Protein AF-A0A949Q306-F1 (afdb_monomer_lite)

Foldseek 3Di:
DVVVQKDWWALEEEEEDEAFPVPFDCLQVVLQCVQSVVHAYEYEYAPLQNCLLVLLVLLLVVLVVVVDPDSLVSSLVLLLVLCVQQVVPDDPVRGSVNSSVVSCVVVVRDDDDDDRDPCPVDDHHYHYLVVLCDDPNVVVVVVLCLCRRRQVNVVVNVVLSVLSCCQARFFKYAYSPDHAPCPVLLPQLVVVCVVVVHDDDPLLVQLLVLLQSCLAPPVDPVSLVVSLVSVVVDDPVSSPVNSVSSNVSNNPDDSNVGHHPPTDIDRQQDKDFDDDPVDPPDTDPNMIGHHHNRNVSVVVSVVSVVLVVVLVVVVLSSDADDDQPVPDPSSVCSRVSVVSPDPDDD

pLDDT: mean 90.04, std 12.16, range [23.17, 98.69]

Sequence (346 aa):
MFSRLKFTLPNLIHFVWIGDINALDLSYIRIWKAINPDKICCLWIDSESSDCQRFHQLLDDHIKTARPRDRHIALLRLQNEAFAFIHPQMNGEKTFNTLAAQFLEHKGIPNQPQHVCHDTGFNLQIAEINALFTGRFSALRRFYDYEVILRGNFAAASDIARLLILYQYGGLYIDGDTLPDIDELFTTANAWLRQVGIPGHHAIAQAKSTALLARLHHPNEEAVTQIQECLQPFPQSLREPLCRNIIMDAATIRLTDIRPLGSVACYRDLPVLSALSWLPETWFSNVIGCLPGAKAVAILLRTIHKRYRFLEANDAIFTLIKDHDNSHYLSRLLPWRYESRYQPPG

Structure (mmCIF, N/CA/C/O backbone):
data_AF-A0A949Q306-F1
#
_entry.id   AF-A0A949Q306-F1
#
loop_
_atom_site.group_PDB
_atom_site.id
_atom_site.type_symbol
_atom_site.label_atom_id
_atom_site.label_alt_id
_atom_site.label_comp_id
_atom_site.label_asym_id
_atom_site.label_entity_id
_atom_site.label_seq_id
_atom_site.pdbx_PDB_ins_code
_atom_site.Cartn_x
_atom_site.Cartn_y
_atom_site.Cartn_z
_atom_site.occupancy
_atom_site.B_iso_or_equiv
_atom_site.auth_seq_id
_atom_site.auth_comp_id
_atom_site.auth_asym_id
_atom_site.auth_atom_id
_atom_site.pdbx_PDB_model_num
ATOM 1 N N . MET A 1 1 ? -36.132 0.383 9.773 1.00 48.00 1 MET A N 1
ATOM 2 C CA . MET A 1 1 ? -36.313 -0.405 8.529 1.00 48.00 1 MET A CA 1
ATOM 3 C C . MET A 1 1 ? -35.008 -0.608 7.734 1.00 48.00 1 MET A C 1
ATOM 5 O O . MET A 1 1 ? -34.860 -1.662 7.136 1.00 48.00 1 MET A O 1
ATOM 9 N N . PHE A 1 2 ? -34.027 0.312 7.779 1.00 49.72 2 PHE A N 1
ATOM 10 C CA . PHE A 1 2 ? -32.748 0.209 7.037 1.00 49.72 2 PHE A CA 1
ATOM 11 C C . PHE A 1 2 ? -31.709 -0.802 7.569 1.00 49.72 2 PHE A C 1
ATOM 13 O O . PHE A 1 2 ? -30.805 -1.187 6.831 1.00 49.72 2 PHE A O 1
ATOM 20 N N . SER A 1 3 ? -31.828 -1.284 8.813 1.00 53.72 3 SER A N 1
ATOM 21 C CA . SER A 1 3 ? -30.898 -2.280 9.379 1.00 53.72 3 SER A CA 1
ATOM 22 C C . SER A 1 3 ? -30.983 -3.660 8.712 1.00 53.72 3 SER A C 1
ATOM 24 O O . SER A 1 3 ? -30.057 -4.449 8.849 1.00 53.72 3 SER A O 1
ATOM 26 N N . ARG A 1 4 ? -32.050 -3.944 7.948 1.00 59.78 4 ARG A N 1
ATOM 27 C CA . ARG A 1 4 ? -32.246 -5.219 7.231 1.00 59.78 4 ARG A CA 1
ATOM 28 C C . ARG A 1 4 ? -31.489 -5.330 5.897 1.00 59.78 4 ARG A C 1
ATOM 30 O O . ARG A 1 4 ? -31.563 -6.376 5.265 1.00 59.78 4 ARG A O 1
ATOM 37 N N . LEU A 1 5 ? -30.794 -4.279 5.451 1.00 83.88 5 LEU A N 1
ATOM 38 C CA . LEU A 1 5 ? -30.083 -4.258 4.158 1.00 83.88 5 LEU A CA 1
ATOM 39 C C . LEU A 1 5 ? -28.556 -4.353 4.284 1.00 83.88 5 LEU A C 1
ATOM 41 O O . LEU A 1 5 ? -27.863 -4.397 3.265 1.00 83.88 5 LEU A O 1
ATOM 45 N N . LYS A 1 6 ? -28.031 -4.354 5.514 1.00 91.06 6 LYS A N 1
ATOM 46 C CA . LYS A 1 6 ? -26.600 -4.507 5.770 1.00 91.06 6 LYS A CA 1
ATOM 47 C C . LYS A 1 6 ? -26.264 -5.980 5.962 1.00 91.06 6 LYS A C 1
ATOM 49 O O . LYS A 1 6 ? -26.971 -6.692 6.669 1.00 91.06 6 LYS A O 1
ATOM 54 N N . PHE A 1 7 ? -25.176 -6.408 5.344 1.00 94.88 7 PHE A N 1
ATOM 55 C CA . PHE A 1 7 ? -24.649 -7.760 5.438 1.00 94.88 7 PHE A CA 1
ATOM 56 C C . PHE A 1 7 ? -23.307 -7.709 6.152 1.00 94.88 7 PHE A C 1
ATOM 58 O O . PHE A 1 7 ? -22.498 -6.819 5.883 1.00 94.88 7 PHE A O 1
ATOM 65 N N . THR A 1 8 ? -23.079 -8.662 7.049 1.00 96.31 8 THR A N 1
ATOM 66 C CA . THR A 1 8 ? -21.779 -8.846 7.692 1.00 96.31 8 THR A CA 1
ATOM 67 C C . THR A 1 8 ? -20.735 -9.232 6.650 1.00 96.31 8 THR A C 1
ATOM 69 O O . THR A 1 8 ? -20.984 -10.081 5.793 1.00 96.31 8 THR A O 1
ATOM 72 N N . LEU A 1 9 ? -19.580 -8.577 6.717 1.00 97.44 9 LEU A N 1
ATOM 73 C CA . LEU A 1 9 ? -18.431 -8.879 5.880 1.00 97.44 9 LEU A CA 1
ATOM 74 C C . LEU A 1 9 ? -17.852 -10.257 6.238 1.00 97.44 9 LEU A C 1
ATOM 76 O O . LEU A 1 9 ? -17.940 -10.670 7.396 1.00 97.44 9 LEU A O 1
ATOM 80 N N . PRO A 1 10 ? -17.220 -10.960 5.283 1.00 97.81 10 PRO A N 1
ATOM 81 C CA . PRO A 1 10 ? -16.386 -12.116 5.593 1.00 97.81 10 PRO A CA 1
ATOM 82 C C . PRO A 1 10 ? -15.385 -11.811 6.717 1.00 97.81 10 PRO A C 1
ATOM 84 O O . PRO A 1 10 ? -14.826 -10.715 6.767 1.00 97.81 10 PRO A O 1
ATOM 87 N N . ASN A 1 11 ? -15.116 -12.789 7.589 1.00 97.19 11 ASN A N 1
ATOM 88 C CA . ASN A 1 11 ? -14.120 -12.688 8.667 1.00 97.19 11 ASN A CA 1
ATOM 89 C C . ASN A 1 11 ? -12.679 -12.822 8.135 1.00 97.19 11 ASN A C 1
ATOM 91 O O . ASN A 1 11 ? -11.887 -13.632 8.618 1.00 97.19 11 ASN A O 1
ATOM 95 N N . LEU A 1 12 ? -12.365 -12.026 7.116 1.00 97.75 12 LEU A N 1
ATOM 96 C CA . LEU A 1 12 ? -11.076 -11.945 6.446 1.00 97.75 12 LEU A CA 1
ATOM 97 C C . LEU A 1 12 ? -10.506 -10.539 6.640 1.00 97.75 12 LEU A C 1
ATOM 99 O O . LEU A 1 12 ? -11.200 -9.551 6.389 1.00 97.75 12 LEU A O 1
ATOM 103 N N . ILE A 1 13 ? -9.249 -10.465 7.072 1.00 97.94 13 ILE A N 1
ATOM 104 C CA . ILE A 1 13 ? -8.432 -9.251 7.019 1.00 97.94 13 ILE A CA 1
ATOM 105 C C . ILE A 1 13 ? -7.323 -9.491 5.997 1.00 97.94 13 ILE A C 1
ATOM 107 O O . ILE A 1 13 ? -6.614 -10.491 6.068 1.00 97.94 13 ILE A O 1
ATOM 111 N N . HIS A 1 14 ? -7.168 -8.577 5.052 1.00 98.31 14 HIS A N 1
ATOM 112 C CA . HIS A 1 14 ? -6.202 -8.642 3.973 1.00 98.31 14 HIS A CA 1
ATOM 113 C C . HIS A 1 14 ? -5.178 -7.520 4.113 1.00 98.31 14 HIS A C 1
ATOM 115 O O . HIS A 1 14 ? -5.548 -6.353 4.208 1.00 98.31 14 HIS A O 1
ATOM 121 N N . PHE A 1 15 ? -3.905 -7.889 4.048 1.00 97.75 15 PHE A N 1
ATOM 122 C CA . PHE A 1 15 ? -2.764 -6.987 3.925 1.00 97.75 15 PHE A CA 1
ATOM 123 C C . PHE A 1 15 ? -2.077 -7.251 2.588 1.00 97.75 15 PHE A C 1
ATOM 125 O O . PHE A 1 15 ? -2.119 -8.377 2.092 1.00 97.75 15 PHE A O 1
ATOM 132 N N . VAL A 1 16 ? -1.437 -6.242 2.003 1.00 97.12 16 VAL A N 1
ATOM 133 C CA . VAL A 1 16 ? -0.664 -6.378 0.760 1.00 97.12 16 VAL A CA 1
ATOM 134 C C . VAL A 1 16 ? 0.753 -5.883 1.005 1.00 97.12 16 VAL A C 1
ATOM 136 O O . VAL A 1 16 ? 0.936 -4.784 1.525 1.00 97.12 16 VAL A O 1
ATOM 139 N N . TRP A 1 17 ? 1.741 -6.669 0.586 1.00 94.75 17 TRP A N 1
ATOM 140 C CA . TRP A 1 17 ? 3.144 -6.275 0.566 1.00 94.75 17 TRP A CA 1
ATOM 141 C C . TRP A 1 17 ? 3.790 -6.672 -0.759 1.00 94.75 17 TRP A C 1
ATOM 143 O O . TRP A 1 17 ? 3.686 -7.815 -1.191 1.00 94.75 17 TRP A O 1
ATOM 153 N N . ILE A 1 18 ? 4.455 -5.725 -1.416 1.00 93.94 18 ILE A N 1
ATOM 154 C CA . ILE A 1 18 ? 5.127 -5.936 -2.703 1.00 93.94 18 ILE A CA 1
ATOM 155 C C . ILE A 1 18 ? 6.585 -5.518 -2.524 1.00 93.94 18 ILE A C 1
ATOM 157 O O . ILE A 1 18 ? 6.848 -4.372 -2.160 1.00 93.94 18 ILE A O 1
ATOM 161 N N . GLY A 1 19 ? 7.510 -6.441 -2.784 1.00 89.81 19 GLY A N 1
ATOM 162 C CA . GLY A 1 19 ? 8.944 -6.267 -2.553 1.00 89.81 19 GLY A CA 1
ATOM 163 C C . GLY A 1 19 ? 9.492 -7.255 -1.524 1.00 89.81 19 GLY A C 1
ATOM 164 O O . GLY A 1 19 ? 8.915 -8.322 -1.301 1.00 89.81 19 GLY A O 1
ATOM 165 N N . ASP A 1 20 ? 10.618 -6.906 -0.903 1.00 87.56 20 ASP A N 1
ATOM 166 C CA . ASP A 1 20 ? 11.306 -7.776 0.052 1.00 87.56 20 ASP A CA 1
ATOM 167 C C . ASP A 1 20 ? 10.478 -7.926 1.331 1.00 87.56 20 ASP A C 1
ATOM 169 O O . ASP A 1 20 ? 10.274 -6.967 2.077 1.00 87.56 20 ASP A O 1
ATOM 173 N N . ILE A 1 21 ? 9.991 -9.138 1.597 1.00 83.75 21 ILE A N 1
ATOM 174 C CA . ILE A 1 21 ? 9.198 -9.436 2.794 1.00 83.75 21 ILE A CA 1
ATOM 175 C C . ILE A 1 21 ? 10.000 -9.243 4.087 1.00 83.75 21 ILE A C 1
ATOM 177 O O . ILE A 1 21 ? 9.411 -8.950 5.121 1.00 83.75 21 ILE A O 1
ATOM 181 N N . ASN A 1 22 ? 11.332 -9.337 4.043 1.00 81.44 22 ASN A N 1
ATOM 182 C CA . ASN A 1 22 ? 12.175 -9.112 5.221 1.00 81.44 22 ASN A CA 1
ATOM 183 C C . ASN A 1 22 ? 12.219 -7.634 5.629 1.00 81.44 22 ASN A C 1
ATOM 185 O O . ASN A 1 22 ? 12.547 -7.325 6.772 1.00 81.44 22 ASN A O 1
ATOM 189 N N . ALA A 1 23 ? 11.877 -6.724 4.711 1.00 82.00 23 ALA A N 1
ATOM 190 C CA . ALA A 1 23 ? 11.763 -5.297 4.989 1.00 82.00 23 ALA A CA 1
ATOM 191 C C . ALA A 1 23 ? 10.393 -4.904 5.573 1.00 82.00 23 ALA A C 1
ATOM 193 O O . ALA A 1 23 ? 10.217 -3.758 5.989 1.00 82.00 23 ALA A O 1
ATOM 194 N N . LEU A 1 24 ? 9.419 -5.823 5.604 1.00 82.56 24 LEU A N 1
ATOM 195 C CA . LEU A 1 24 ? 8.101 -5.564 6.175 1.00 82.56 24 LEU A CA 1
ATOM 196 C C . LEU A 1 24 ? 8.187 -5.513 7.702 1.00 82.56 24 LEU A C 1
ATOM 198 O O . LEU A 1 24 ? 8.491 -6.512 8.357 1.00 82.56 24 LEU A O 1
ATOM 202 N N . ASP A 1 25 ? 7.820 -4.371 8.281 1.00 83.88 25 ASP A N 1
ATOM 203 C CA . ASP A 1 25 ? 7.554 -4.308 9.712 1.00 83.88 25 ASP A CA 1
ATOM 204 C C . ASP A 1 25 ? 6.226 -5.011 10.033 1.00 83.88 25 ASP A C 1
ATOM 206 O O . ASP A 1 25 ? 5.129 -4.523 9.761 1.00 83.88 25 ASP A O 1
ATOM 210 N N . LEU A 1 26 ? 6.334 -6.191 10.638 1.00 87.25 26 LEU A N 1
ATOM 211 C CA . LEU A 1 26 ? 5.187 -7.009 11.016 1.00 87.25 26 LEU A CA 1
ATOM 212 C C . LEU A 1 26 ? 4.510 -6.535 12.316 1.00 87.25 26 LEU A C 1
ATOM 214 O O . LEU A 1 26 ? 3.513 -7.138 12.718 1.00 87.25 26 LEU A O 1
ATOM 218 N N . SER A 1 27 ? 5.020 -5.497 12.990 1.00 86.69 27 SER A N 1
ATOM 219 C CA . SER A 1 27 ? 4.503 -4.988 14.270 1.00 86.69 27 SER A CA 1
ATOM 220 C C . SER A 1 27 ? 3.001 -4.663 14.217 1.00 86.69 27 SER A C 1
ATOM 222 O O . SER A 1 27 ? 2.209 -5.212 14.989 1.00 86.69 27 SER A O 1
ATOM 224 N N . TYR A 1 28 ? 2.582 -3.881 13.224 1.00 91.44 28 TYR A N 1
ATOM 225 C CA . TYR A 1 28 ? 1.195 -3.477 12.979 1.00 91.44 28 TYR A CA 1
ATOM 226 C C . TYR A 1 28 ? 0.283 -4.677 12.690 1.00 91.44 28 TYR A C 1
ATOM 228 O O . TYR A 1 28 ? -0.781 -4.838 13.296 1.00 91.44 28 TYR A O 1
ATOM 236 N N . ILE A 1 29 ? 0.718 -5.570 11.798 1.00 92.38 29 ILE A N 1
ATOM 237 C CA . ILE A 1 29 ? -0.042 -6.766 11.408 1.00 92.38 29 ILE A CA 1
ATOM 238 C C . ILE A 1 29 ? -0.223 -7.706 12.608 1.00 92.38 29 ILE A C 1
ATOM 240 O O . ILE A 1 29 ? -1.303 -8.275 12.801 1.00 92.38 29 ILE A O 1
ATOM 244 N N . ARG A 1 30 ? 0.807 -7.844 13.454 1.00 91.44 30 ARG A N 1
ATOM 245 C CA . ARG A 1 30 ? 0.746 -8.641 14.688 1.00 91.44 30 ARG A CA 1
ATOM 246 C C . ARG A 1 30 ? -0.312 -8.108 15.647 1.00 91.44 30 ARG A C 1
ATOM 248 O O . ARG A 1 30 ? -1.064 -8.913 16.198 1.00 91.44 30 ARG A O 1
ATOM 255 N N . ILE A 1 31 ? -0.426 -6.787 15.801 1.00 93.75 31 ILE A N 1
ATOM 256 C CA . ILE A 1 31 ? -1.474 -6.167 16.626 1.00 93.75 31 ILE A CA 1
ATOM 257 C C . ILE A 1 31 ? -2.856 -6.533 16.078 1.00 93.75 31 ILE A C 1
ATOM 259 O O . ILE A 1 31 ? -3.674 -7.082 16.817 1.00 93.75 31 ILE A O 1
ATOM 263 N N . TRP A 1 32 ? -3.103 -6.327 14.779 1.00 95.12 32 TRP A N 1
ATOM 264 C CA . TRP A 1 32 ? -4.387 -6.671 14.155 1.00 95.12 32 TRP A CA 1
ATOM 265 C C . TRP A 1 32 ? -4.769 -8.136 14.337 1.00 95.12 32 TRP A C 1
ATOM 267 O O . TRP A 1 32 ? -5.923 -8.437 14.660 1.00 95.12 32 TRP A O 1
ATOM 277 N N . LYS A 1 33 ? -3.808 -9.046 14.143 1.00 93.62 33 LYS A N 1
ATOM 278 C CA . LYS A 1 33 ? -4.034 -10.483 14.304 1.00 93.62 33 LYS A CA 1
ATOM 279 C C . LYS A 1 33 ? -4.353 -10.852 15.750 1.00 93.62 33 LYS A C 1
ATOM 281 O O . LYS A 1 33 ? -5.230 -11.685 15.975 1.00 93.62 33 LYS A O 1
ATOM 286 N N . ALA A 1 34 ? -3.643 -10.259 16.706 1.00 93.25 34 ALA A N 1
ATOM 287 C CA . ALA A 1 34 ? -3.798 -10.572 18.117 1.00 93.25 34 ALA A CA 1
ATOM 288 C C . ALA A 1 34 ? -5.136 -10.082 18.681 1.00 93.25 34 ALA A C 1
ATOM 290 O O . ALA A 1 34 ? -5.780 -10.813 19.430 1.00 93.25 34 ALA A O 1
ATOM 291 N N . ILE A 1 35 ? -5.582 -8.882 18.294 1.00 95.50 35 ILE A N 1
ATOM 292 C CA . ILE A 1 35 ? -6.848 -8.334 18.795 1.00 95.50 35 ILE A CA 1
ATOM 293 C C . ILE A 1 35 ? -8.071 -8.931 18.080 1.00 95.50 35 ILE A C 1
ATOM 295 O O . ILE A 1 35 ? -9.154 -8.901 18.646 1.00 95.50 35 ILE A O 1
ATOM 299 N N . ASN A 1 36 ? -7.931 -9.503 16.875 1.00 95.94 36 ASN A N 1
ATOM 300 C CA . ASN A 1 36 ? -9.030 -10.143 16.129 1.00 95.94 36 ASN A CA 1
ATOM 301 C C . ASN A 1 36 ? -8.812 -11.662 15.972 1.00 95.94 36 ASN A C 1
ATOM 303 O O . ASN A 1 36 ? -8.589 -12.149 14.856 1.00 95.94 36 ASN A O 1
ATOM 307 N N . PRO A 1 37 ? -8.868 -12.451 17.062 1.00 93.81 37 PRO A N 1
ATOM 308 C CA .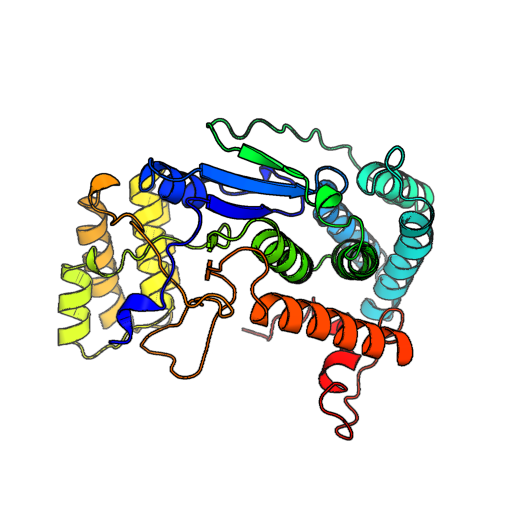 PRO A 1 37 ? -8.662 -13.898 16.989 1.00 93.81 37 PRO A CA 1
ATOM 309 C C . PRO A 1 37 ? -9.753 -14.616 16.178 1.00 93.81 37 PRO A C 1
ATOM 311 O O . PRO A 1 37 ? -9.500 -15.693 15.645 1.00 93.81 37 PRO A O 1
ATOM 314 N N . ASP A 1 38 ? -10.937 -14.010 16.044 1.00 94.38 38 ASP A N 1
ATOM 315 C CA . ASP A 1 38 ? -12.077 -14.500 15.263 1.00 94.38 38 ASP A CA 1
ATOM 316 C C . ASP A 1 38 ? -11.913 -14.321 13.743 1.00 94.38 38 ASP A C 1
ATOM 318 O O . ASP A 1 38 ? -12.756 -14.793 12.975 1.00 94.38 38 ASP A O 1
ATOM 322 N N . LYS A 1 39 ? -10.849 -13.639 13.296 1.00 95.56 39 LYS A N 1
ATOM 323 C CA . LYS A 1 39 ? -10.593 -13.347 11.882 1.00 95.56 39 LYS A CA 1
ATOM 324 C C . LYS A 1 39 ? -9.352 -14.059 11.361 1.00 95.56 39 LYS A C 1
ATOM 326 O O . LYS A 1 39 ? -8.342 -14.241 12.055 1.00 95.56 39 LYS A O 1
ATOM 331 N N . ILE A 1 40 ? -9.433 -14.438 10.091 1.00 95.50 40 ILE A N 1
ATOM 332 C CA . ILE A 1 40 ? -8.303 -14.955 9.327 1.00 95.50 40 ILE A CA 1
ATOM 333 C C . ILE A 1 40 ? -7.587 -13.749 8.720 1.00 95.50 40 ILE A C 1
ATOM 335 O O . ILE A 1 40 ? -8.187 -12.986 7.962 1.00 95.50 40 ILE A O 1
ATOM 339 N N . CYS A 1 41 ? -6.314 -13.569 9.070 1.00 95.62 41 CYS A N 1
ATOM 340 C CA . CYS A 1 41 ? -5.469 -12.543 8.469 1.00 95.62 41 CYS A CA 1
ATOM 341 C C . CYS A 1 41 ? -4.657 -13.166 7.333 1.00 95.62 41 CYS A C 1
ATOM 343 O O . CYS A 1 41 ? -3.923 -14.132 7.561 1.00 95.62 41 CYS A O 1
ATOM 345 N N . CYS A 1 42 ? -4.773 -12.589 6.141 1.00 96.12 42 CYS A N 1
ATOM 346 C CA . CYS A 1 42 ? -4.021 -12.975 4.958 1.00 96.12 42 CYS A CA 1
ATOM 347 C C . CYS A 1 42 ? -3.071 -11.847 4.554 1.00 96.12 42 CYS A C 1
ATOM 349 O O . CYS A 1 42 ? -3.518 -10.719 4.338 1.00 96.12 42 CYS A O 1
ATOM 351 N N . LEU A 1 43 ? -1.791 -12.161 4.396 1.00 96.31 43 LEU A N 1
ATOM 352 C CA . LEU A 1 43 ? -0.810 -11.288 3.765 1.00 96.31 43 LEU A CA 1
ATOM 353 C C . LEU A 1 43 ? -0.597 -11.740 2.325 1.00 96.31 43 LEU A C 1
ATOM 355 O O . LEU A 1 43 ? -0.170 -12.863 2.060 1.00 96.31 43 LEU A O 1
ATOM 359 N N . TRP A 1 44 ? -0.922 -10.845 1.405 1.00 97.06 44 TRP A N 1
ATOM 360 C CA . TRP A 1 44 ? -0.725 -11.026 -0.019 1.00 97.06 44 TRP A CA 1
ATOM 361 C C . TRP A 1 44 ? 0.652 -10.506 -0.404 1.00 97.06 44 TRP A C 1
ATOM 363 O O . TRP A 1 44 ? 0.942 -9.331 -0.176 1.00 97.06 44 TRP A O 1
ATOM 373 N N . ILE A 1 45 ? 1.473 -11.378 -0.984 1.00 95.31 45 ILE A N 1
ATOM 374 C CA . ILE A 1 45 ? 2.823 -11.059 -1.445 1.00 95.31 45 ILE A CA 1
ATOM 375 C C . ILE A 1 45 ? 2.965 -11.301 -2.943 1.00 95.31 45 ILE A C 1
ATOM 377 O O . ILE A 1 45 ? 2.191 -12.049 -3.534 1.00 95.31 45 ILE A O 1
ATOM 381 N N . ASP A 1 46 ? 3.964 -10.673 -3.550 1.00 94.12 46 ASP A N 1
ATOM 382 C CA . ASP A 1 46 ? 4.423 -11.000 -4.899 1.00 94.12 46 ASP A CA 1
ATOM 383 C C . ASP A 1 46 ? 5.831 -11.588 -4.802 1.00 94.12 46 ASP A C 1
ATOM 385 O O . ASP A 1 46 ? 6.829 -10.865 -4.870 1.00 94.12 46 ASP A O 1
ATOM 389 N N . SER A 1 47 ? 5.909 -12.901 -4.570 1.00 91.44 47 SER A N 1
ATOM 390 C CA . SER A 1 47 ? 7.198 -13.584 -4.417 1.00 91.44 47 SER A CA 1
ATOM 391 C C . SER A 1 47 ? 8.008 -13.605 -5.716 1.00 91.44 47 SER A C 1
ATOM 393 O O . SER A 1 47 ? 9.237 -13.645 -5.676 1.00 91.44 47 SER A O 1
ATOM 395 N N . GLU A 1 48 ? 7.345 -13.498 -6.871 1.00 91.69 48 GLU A N 1
ATOM 396 C CA . GLU A 1 48 ? 7.991 -13.430 -8.184 1.00 91.69 48 GLU A CA 1
ATOM 397 C C . GLU A 1 48 ? 8.698 -12.090 -8.435 1.00 91.69 48 GLU A C 1
ATOM 399 O O . GLU A 1 48 ? 9.573 -12.026 -9.307 1.00 91.69 48 GLU A O 1
ATOM 404 N N . SER A 1 49 ? 8.337 -11.049 -7.674 1.00 92.19 49 SER A N 1
ATOM 405 C CA . SER A 1 49 ? 8.847 -9.680 -7.812 1.00 92.19 49 SER A CA 1
ATOM 406 C C . SER A 1 49 ? 9.479 -9.117 -6.531 1.00 92.19 49 SER A C 1
ATOM 408 O O . SER A 1 49 ? 9.583 -7.900 -6.392 1.00 92.19 49 SER A O 1
ATOM 410 N N . SER A 1 50 ? 9.914 -9.957 -5.587 1.00 91.06 50 SER A N 1
ATOM 411 C CA . SER A 1 50 ? 10.493 -9.508 -4.306 1.00 91.06 50 SER A CA 1
ATOM 412 C C . SER A 1 50 ? 11.692 -8.556 -4.447 1.00 91.06 50 SER A C 1
ATOM 414 O O . SER A 1 50 ? 11.892 -7.687 -3.600 1.00 91.06 50 SER A O 1
ATOM 416 N N . ASP A 1 51 ? 12.460 -8.658 -5.534 1.00 91.06 51 ASP A N 1
ATOM 417 C CA . ASP A 1 51 ? 13.670 -7.857 -5.750 1.00 91.06 51 ASP A CA 1
ATOM 418 C C . ASP A 1 51 ? 13.377 -6.481 -6.374 1.00 91.06 51 ASP A C 1
ATOM 420 O O . ASP A 1 51 ? 14.298 -5.706 -6.649 1.00 91.06 51 ASP A O 1
ATOM 424 N N . CYS A 1 52 ? 12.105 -6.139 -6.617 1.00 93.38 52 CYS A N 1
ATOM 425 C CA . CYS A 1 52 ? 11.718 -4.946 -7.373 1.00 93.38 52 CYS A CA 1
ATOM 426 C C . CYS A 1 52 ? 12.239 -3.641 -6.761 1.00 93.38 52 CYS A C 1
ATOM 428 O O . CYS A 1 52 ? 12.721 -2.770 -7.487 1.00 93.38 52 CYS A O 1
ATOM 430 N N . GLN A 1 53 ? 12.208 -3.494 -5.435 1.00 92.81 53 GLN A N 1
ATOM 431 C CA . GLN A 1 53 ? 12.708 -2.289 -4.769 1.00 92.81 53 GLN A CA 1
ATOM 432 C C . GLN A 1 53 ? 14.216 -2.119 -4.977 1.00 92.81 53 GLN A C 1
ATOM 434 O O . GLN A 1 53 ? 14.670 -1.048 -5.389 1.00 92.81 53 GLN A O 1
ATOM 439 N N . ARG A 1 54 ? 14.984 -3.187 -4.740 1.00 91.94 54 ARG A N 1
ATOM 440 C CA . ARG A 1 54 ? 16.435 -3.200 -4.940 1.00 91.94 54 ARG A CA 1
ATOM 441 C C . ARG A 1 54 ? 16.791 -2.957 -6.402 1.00 91.94 54 ARG A C 1
ATOM 443 O O . ARG A 1 54 ? 17.692 -2.176 -6.687 1.00 91.94 54 ARG A O 1
ATOM 450 N N . PHE A 1 55 ? 16.063 -3.576 -7.326 1.00 95.62 55 PHE A N 1
ATOM 451 C CA . PHE A 1 55 ? 16.236 -3.362 -8.758 1.00 95.62 55 PHE A CA 1
ATOM 452 C C . PHE A 1 55 ? 16.151 -1.872 -9.115 1.00 95.62 55 PHE A C 1
ATOM 454 O O . PHE A 1 55 ? 17.082 -1.331 -9.711 1.00 95.62 55 PHE A O 1
ATOM 461 N N . HIS A 1 56 ? 15.093 -1.178 -8.680 1.00 95.56 56 HIS A N 1
ATOM 462 C CA . HIS A 1 56 ? 14.943 0.261 -8.933 1.00 95.56 56 HIS A CA 1
ATOM 463 C C . HIS A 1 56 ? 16.036 1.103 -8.267 1.00 95.56 56 HIS A C 1
ATOM 465 O O . HIS A 1 56 ? 16.526 2.044 -8.892 1.00 95.56 56 HIS A O 1
ATOM 471 N N . GLN A 1 57 ? 16.472 0.750 -7.051 1.00 94.38 57 GLN A N 1
ATOM 472 C CA . GLN A 1 57 ? 17.609 1.406 -6.389 1.00 94.38 57 GLN A CA 1
ATOM 473 C C . GLN A 1 57 ? 18.897 1.280 -7.215 1.00 94.38 57 GLN A C 1
ATOM 475 O O . GLN A 1 57 ? 19.573 2.282 -7.446 1.00 94.38 57 GLN A O 1
ATOM 480 N N . LEU A 1 58 ? 19.200 0.083 -7.729 1.00 96.06 58 LEU A N 1
ATOM 481 C CA . LEU A 1 58 ? 20.386 -0.164 -8.554 1.00 96.06 58 LEU A CA 1
ATOM 482 C C . LEU A 1 58 ? 20.347 0.614 -9.876 1.00 96.06 58 LEU A C 1
ATOM 484 O O . LEU A 1 58 ? 21.369 1.171 -10.282 1.00 96.06 58 LEU A O 1
ATOM 488 N N . LEU A 1 59 ? 19.182 0.712 -10.531 1.00 96.31 59 LEU A N 1
ATOM 489 C CA . LEU A 1 59 ? 19.033 1.555 -11.724 1.00 96.31 59 LEU A CA 1
ATOM 490 C C . LEU A 1 59 ? 19.293 3.032 -11.398 1.00 96.31 59 LEU A C 1
ATOM 492 O O . LEU A 1 59 ? 20.017 3.717 -12.123 1.00 96.31 59 LEU A O 1
ATOM 496 N N . ASP A 1 60 ? 18.725 3.528 -10.297 1.00 94.31 60 ASP A N 1
ATOM 497 C CA . ASP A 1 60 ? 18.918 4.907 -9.857 1.00 94.31 60 ASP A CA 1
ATOM 498 C C . ASP A 1 60 ? 20.386 5.214 -9.538 1.00 94.31 60 ASP A C 1
ATOM 500 O O . ASP A 1 60 ? 20.905 6.250 -9.963 1.00 94.31 60 ASP A O 1
ATOM 504 N N . ASP A 1 61 ? 21.069 4.325 -8.822 1.00 94.94 61 ASP A N 1
ATOM 505 C CA . ASP A 1 61 ? 22.464 4.503 -8.416 1.00 94.94 61 ASP A CA 1
ATOM 506 C C . ASP A 1 61 ? 23.439 4.392 -9.592 1.00 94.94 61 ASP A C 1
ATOM 508 O O . ASP A 1 61 ? 24.393 5.177 -9.681 1.00 94.94 61 ASP A O 1
ATOM 512 N N . HIS A 1 62 ? 23.156 3.509 -10.555 1.00 95.62 62 HIS A N 1
ATOM 513 C CA . HIS A 1 62 ? 23.886 3.447 -11.819 1.00 95.62 62 HIS A CA 1
ATOM 514 C C . HIS A 1 62 ? 23.816 4.792 -12.560 1.00 95.62 62 HIS A C 1
ATOM 516 O O . HIS A 1 62 ? 24.841 5.359 -12.947 1.00 95.62 62 HIS A O 1
ATOM 522 N N . ILE A 1 63 ? 22.614 5.363 -12.681 1.00 95.25 63 ILE A N 1
ATOM 523 C CA . ILE A 1 63 ? 22.412 6.655 -13.342 1.00 95.25 63 ILE A CA 1
ATOM 524 C C . ILE A 1 63 ? 23.062 7.807 -12.555 1.00 95.25 63 ILE A C 1
ATOM 526 O O . ILE A 1 63 ? 23.671 8.692 -13.162 1.00 95.25 63 ILE A O 1
ATOM 530 N N . LYS A 1 64 ? 22.980 7.814 -11.215 1.00 93.25 64 LYS A N 1
ATOM 531 C CA . LYS A 1 64 ? 23.671 8.814 -10.374 1.00 93.25 64 LYS A CA 1
ATOM 532 C C . LYS A 1 64 ? 25.185 8.778 -10.590 1.00 93.25 64 LYS A C 1
ATOM 534 O O . LYS A 1 64 ? 25.807 9.834 -10.690 1.00 93.25 64 LYS A O 1
ATOM 539 N N . THR A 1 65 ? 25.761 7.583 -10.692 1.00 93.81 65 THR A N 1
ATOM 540 C CA . THR A 1 65 ? 27.200 7.382 -10.919 1.00 93.81 65 THR A CA 1
ATOM 541 C C . THR A 1 65 ? 27.626 7.861 -12.304 1.00 93.81 65 THR A C 1
ATOM 543 O O . THR A 1 65 ? 28.643 8.539 -12.430 1.00 93.81 65 THR A O 1
ATOM 546 N N . ALA A 1 66 ? 26.819 7.588 -13.333 1.00 92.31 66 ALA A N 1
ATOM 547 C CA . ALA A 1 66 ? 27.094 7.997 -14.710 1.00 92.31 66 ALA A CA 1
ATOM 548 C C . ALA A 1 66 ? 27.000 9.520 -14.947 1.00 92.31 66 ALA A C 1
ATOM 550 O O . ALA A 1 66 ? 27.514 10.010 -15.950 1.00 92.31 66 ALA A O 1
ATOM 551 N N . ARG A 1 67 ? 26.345 10.270 -14.043 1.00 90.94 67 ARG A N 1
ATOM 552 C CA . ARG A 1 67 ? 26.170 11.739 -14.100 1.00 90.94 67 ARG A CA 1
ATOM 553 C C . ARG A 1 67 ? 25.755 12.266 -15.490 1.00 90.94 67 ARG A C 1
ATOM 555 O O . ARG A 1 67 ? 26.409 13.161 -16.031 1.00 90.94 67 ARG A O 1
ATOM 562 N N . PRO A 1 68 ? 24.674 11.741 -16.096 1.00 93.25 68 PRO A N 1
ATOM 563 C CA . PRO A 1 68 ? 24.224 12.204 -17.403 1.00 93.25 68 PRO A CA 1
ATOM 564 C C . PRO A 1 68 ? 23.722 13.653 -17.344 1.00 93.25 68 PRO A C 1
ATOM 566 O O . PRO A 1 68 ? 23.277 14.133 -16.301 1.00 93.25 68 PRO A O 1
ATOM 569 N N . ARG A 1 69 ? 23.713 14.328 -18.502 1.00 91.50 69 ARG A N 1
ATOM 570 C CA . ARG A 1 69 ? 23.209 15.708 -18.644 1.00 91.50 69 ARG A CA 1
ATOM 571 C C . ARG A 1 69 ? 21.759 15.868 -18.170 1.00 91.50 69 ARG A C 1
ATOM 573 O O . ARG A 1 69 ? 21.430 16.889 -17.580 1.00 91.50 69 ARG A O 1
ATOM 580 N N . ASP A 1 70 ? 20.912 14.871 -18.429 1.00 91.75 70 ASP A N 1
ATOM 581 C CA . ASP A 1 70 ? 19.544 14.798 -17.910 1.00 91.75 70 ASP A CA 1
ATOM 582 C C . ASP A 1 70 ? 19.316 13.437 -17.241 1.00 91.75 70 ASP A C 1
ATOM 584 O O . ASP A 1 70 ? 19.159 12.406 -17.903 1.00 91.75 70 ASP A O 1
ATOM 588 N N . ARG A 1 71 ? 19.308 13.448 -15.904 1.00 91.06 71 ARG A N 1
ATOM 589 C CA . ARG A 1 71 ? 19.113 12.258 -15.071 1.00 91.06 71 ARG A CA 1
ATOM 590 C C . ARG A 1 71 ? 17.756 11.592 -15.305 1.00 91.06 71 ARG A C 1
ATOM 592 O O . ARG A 1 71 ? 17.686 10.366 -15.328 1.00 91.06 71 ARG A O 1
ATOM 599 N N . HIS A 1 72 ? 16.696 12.380 -15.482 1.00 88.25 72 HIS A N 1
ATOM 600 C CA . HIS A 1 72 ? 15.336 11.857 -15.612 1.00 88.25 72 HIS A CA 1
ATOM 601 C C . HIS A 1 72 ? 15.159 11.135 -16.944 1.00 88.25 72 HIS A C 1
ATOM 603 O O . HIS A 1 72 ? 14.642 10.022 -16.977 1.00 88.25 72 HIS A O 1
ATOM 609 N N . ILE A 1 73 ? 15.646 11.733 -18.034 1.00 91.94 73 ILE A N 1
ATOM 610 C CA . ILE A 1 73 ? 15.593 11.117 -19.365 1.00 91.94 73 ILE A CA 1
ATOM 611 C C . ILE A 1 73 ? 16.465 9.861 -19.432 1.00 91.94 73 ILE A C 1
ATOM 613 O O . ILE A 1 73 ? 16.045 8.856 -20.005 1.00 91.94 73 ILE A O 1
ATOM 617 N N . ALA A 1 74 ? 17.668 9.895 -18.854 1.00 94.50 74 ALA A N 1
ATOM 618 C CA . ALA A 1 74 ? 18.559 8.737 -18.855 1.00 94.50 74 ALA A CA 1
ATOM 619 C C . ALA A 1 74 ? 17.947 7.548 -18.099 1.00 94.50 74 ALA A C 1
ATOM 621 O O . ALA A 1 74 ? 17.953 6.427 -18.605 1.00 94.50 74 ALA A O 1
ATOM 622 N N . LEU A 1 75 ? 17.353 7.803 -16.930 1.00 94.00 75 LEU A N 1
ATOM 623 C CA . LEU A 1 75 ? 16.686 6.760 -16.164 1.00 94.00 75 LEU A CA 1
ATOM 624 C C . LEU A 1 75 ? 15.418 6.242 -16.846 1.00 94.00 75 LEU A C 1
ATOM 626 O O . LEU A 1 75 ? 15.221 5.033 -16.888 1.00 94.00 75 LEU A O 1
ATOM 630 N N . LEU A 1 76 ? 14.592 7.123 -17.422 1.00 94.19 76 LEU A N 1
ATOM 631 C CA . LEU A 1 76 ? 13.417 6.726 -18.205 1.00 94.19 76 LEU A CA 1
ATOM 632 C C . LEU A 1 76 ? 13.799 5.720 -19.295 1.00 94.19 76 LEU A C 1
ATOM 634 O O . LEU A 1 76 ? 13.155 4.683 -19.429 1.00 94.19 76 LEU A O 1
ATOM 638 N N . ARG A 1 77 ? 14.856 6.017 -20.062 1.00 96.06 77 ARG A N 1
ATOM 639 C CA . ARG A 1 77 ? 15.352 5.123 -21.117 1.00 96.06 77 ARG A CA 1
ATOM 640 C C . ARG A 1 77 ? 15.759 3.771 -20.545 1.00 96.06 77 ARG A C 1
ATOM 642 O O . ARG A 1 77 ? 15.290 2.754 -21.041 1.00 96.06 77 ARG A O 1
ATOM 649 N N . LEU A 1 78 ? 16.537 3.764 -19.462 1.00 97.12 78 LEU A N 1
ATOM 650 C CA . LEU A 1 78 ? 16.971 2.528 -18.812 1.00 97.12 78 LEU A CA 1
ATOM 651 C C . LEU A 1 78 ? 15.789 1.698 -18.279 1.00 97.12 78 LEU A C 1
ATOM 653 O O . LEU A 1 78 ? 15.773 0.483 -18.443 1.00 97.12 78 LEU A O 1
ATOM 657 N N . GLN A 1 79 ? 14.774 2.344 -17.701 1.00 97.00 79 GLN A N 1
ATOM 658 C CA . GLN A 1 79 ? 13.545 1.688 -17.240 1.00 97.00 79 GLN A CA 1
ATOM 659 C C . GLN A 1 79 ? 12.717 1.123 -18.402 1.00 97.00 79 GLN A C 1
ATOM 661 O O . GLN A 1 79 ? 12.168 0.029 -18.294 1.00 97.00 79 GLN A O 1
ATOM 666 N N . ASN A 1 80 ? 12.629 1.839 -19.524 1.00 98.00 80 ASN A N 1
ATOM 667 C CA . ASN A 1 80 ? 11.937 1.346 -20.715 1.00 98.00 80 ASN A CA 1
ATOM 668 C C . ASN A 1 80 ? 12.673 0.151 -21.336 1.00 98.00 80 ASN A C 1
ATOM 670 O O . ASN A 1 80 ? 12.032 -0.820 -21.731 1.00 98.00 80 ASN A O 1
ATOM 674 N N . GLU A 1 81 ? 14.006 0.196 -21.387 1.00 98.31 81 GLU A N 1
ATOM 675 C CA . GLU A 1 81 ? 14.838 -0.932 -21.816 1.00 98.31 81 GLU A CA 1
ATOM 676 C C . GLU A 1 81 ? 14.655 -2.143 -20.894 1.00 98.31 81 GLU A C 1
ATOM 678 O O . GLU A 1 81 ? 14.466 -3.256 -21.383 1.00 98.31 81 GLU A O 1
ATOM 683 N N . ALA A 1 82 ? 14.636 -1.926 -19.575 1.00 98.12 82 ALA A N 1
ATOM 684 C CA . ALA A 1 82 ? 14.342 -2.967 -18.594 1.00 98.12 82 ALA A CA 1
ATOM 685 C C . ALA A 1 82 ? 12.971 -3.599 -18.834 1.00 98.12 82 ALA A C 1
ATOM 687 O O . ALA A 1 82 ? 12.854 -4.818 -18.893 1.00 98.12 82 ALA A O 1
ATOM 688 N N . PHE A 1 83 ? 11.931 -2.789 -19.025 1.00 98.25 83 PHE A N 1
ATOM 689 C CA . PHE A 1 83 ? 10.589 -3.302 -19.278 1.00 98.25 83 PHE A CA 1
ATOM 690 C C . PHE A 1 83 ? 10.501 -4.089 -20.584 1.00 98.25 83 PHE A C 1
ATOM 692 O O . PHE A 1 83 ? 9.927 -5.176 -20.598 1.00 98.25 83 PHE A O 1
ATOM 699 N N . ALA A 1 84 ? 11.093 -3.575 -21.665 1.00 98.19 84 ALA A N 1
ATOM 700 C CA . ALA A 1 84 ? 11.134 -4.257 -22.955 1.00 98.19 84 ALA A CA 1
ATOM 701 C C . ALA A 1 84 ? 11.890 -5.594 -22.886 1.00 98.19 84 ALA A C 1
ATOM 703 O O . ALA A 1 84 ? 11.549 -6.523 -23.614 1.00 98.19 84 ALA A O 1
ATOM 704 N N . PHE A 1 85 ? 12.882 -5.706 -21.999 1.00 98.25 85 PHE A N 1
ATOM 705 C CA . PHE A 1 85 ? 13.591 -6.953 -21.735 1.00 98.25 85 PHE A CA 1
ATOM 706 C C . PHE A 1 85 ? 12.769 -7.915 -20.865 1.00 98.25 85 PHE A C 1
ATOM 708 O O . PHE A 1 85 ? 12.624 -9.084 -21.213 1.00 98.25 85 PHE A O 1
ATOM 715 N N . ILE A 1 86 ? 12.228 -7.440 -19.742 1.00 97.75 86 ILE A N 1
ATOM 716 C CA . ILE A 1 86 ? 11.625 -8.277 -18.696 1.00 97.75 86 ILE A CA 1
ATOM 717 C C . ILE A 1 86 ? 10.203 -8.710 -19.075 1.00 97.75 86 ILE A C 1
ATOM 719 O O . ILE A 1 86 ? 9.925 -9.903 -19.179 1.00 97.75 86 ILE A O 1
ATOM 723 N N . HIS A 1 87 ? 9.297 -7.757 -19.307 1.00 96.56 87 HIS A N 1
ATOM 724 C CA . HIS A 1 87 ? 7.855 -8.024 -19.380 1.00 96.56 87 HIS A CA 1
ATOM 725 C C . HIS A 1 87 ? 7.459 -9.052 -20.462 1.00 96.56 87 HIS A C 1
ATOM 727 O O . HIS A 1 87 ? 6.655 -9.931 -20.163 1.00 96.56 87 HIS A O 1
ATOM 733 N N . PRO A 1 88 ? 8.010 -9.034 -21.697 1.00 96.62 88 PRO A N 1
ATOM 734 C CA . PRO A 1 88 ? 7.652 -10.026 -22.718 1.00 96.62 88 PRO A CA 1
ATOM 735 C C . PRO A 1 88 ? 8.113 -11.456 -22.408 1.00 96.62 88 PRO A C 1
ATOM 737 O O . PRO A 1 88 ? 7.602 -12.399 -23.008 1.00 96.62 88 PRO A O 1
ATOM 740 N N . GLN A 1 89 ? 9.105 -11.620 -21.528 1.00 96.31 89 GLN A N 1
ATOM 741 C CA . GLN A 1 89 ? 9.683 -12.920 -21.184 1.00 96.31 89 GLN A CA 1
ATOM 742 C C . GLN A 1 89 ? 9.076 -13.530 -19.920 1.00 96.31 89 GLN A C 1
ATOM 744 O O . GLN A 1 89 ? 9.290 -14.719 -19.676 1.00 96.31 89 GLN A O 1
ATOM 749 N N . MET A 1 90 ? 8.353 -12.733 -19.126 1.00 93.88 90 MET A N 1
ATOM 750 C CA . MET A 1 90 ? 7.763 -13.187 -17.874 1.00 93.88 90 MET A CA 1
ATOM 751 C C . MET A 1 90 ? 6.746 -14.300 -18.111 1.00 93.88 90 MET A C 1
ATOM 753 O O . MET A 1 90 ? 5.829 -14.182 -18.925 1.00 93.88 90 MET A O 1
ATOM 757 N N . ASN A 1 91 ? 6.914 -15.387 -17.370 1.00 86.06 91 ASN A N 1
ATOM 758 C CA . ASN A 1 91 ? 5.991 -16.510 -17.302 1.00 86.06 91 ASN A CA 1
ATOM 759 C C . ASN A 1 91 ? 6.202 -17.244 -15.965 1.00 86.06 91 ASN A C 1
ATOM 761 O O . ASN A 1 91 ? 7.077 -16.869 -15.192 1.00 86.06 91 ASN A O 1
ATOM 765 N N . GLY A 1 92 ? 5.428 -18.298 -15.694 1.00 75.75 92 GLY A N 1
ATOM 766 C CA . GLY A 1 92 ? 5.535 -19.033 -14.424 1.00 75.75 92 GLY A CA 1
ATOM 767 C C . GLY A 1 92 ? 6.910 -19.664 -14.137 1.00 75.75 92 GLY A C 1
ATOM 768 O O . GLY A 1 92 ? 7.171 -20.027 -12.999 1.00 75.75 92 GLY A O 1
ATOM 769 N N . GLU A 1 93 ? 7.795 -19.794 -15.132 1.00 86.12 93 GLU A N 1
ATOM 770 C CA . GLU A 1 93 ? 9.176 -20.273 -14.956 1.00 86.12 93 GLU A CA 1
ATOM 771 C C . GLU A 1 93 ? 10.183 -19.114 -14.849 1.00 86.12 93 GLU A C 1
ATOM 773 O O . GLU A 1 93 ? 11.149 -19.184 -14.090 1.00 86.12 93 GLU A O 1
ATOM 778 N N . LYS A 1 94 ? 9.966 -18.041 -15.618 1.00 91.25 94 LYS A N 1
ATOM 779 C CA . LYS A 1 94 ? 10.808 -16.841 -15.660 1.00 91.25 94 LYS A CA 1
ATOM 780 C C . LYS A 1 94 ? 10.124 -15.694 -14.926 1.00 91.25 94 LYS A C 1
ATOM 782 O O . LYS A 1 94 ? 9.339 -14.944 -15.507 1.00 91.25 94 LYS A O 1
ATOM 787 N N . THR A 1 95 ? 10.460 -15.547 -13.652 1.00 94.00 95 THR A N 1
ATOM 788 C CA . THR A 1 95 ? 9.924 -14.495 -12.779 1.00 94.00 95 THR A CA 1
ATOM 789 C C . THR A 1 95 ? 10.609 -13.148 -13.011 1.00 94.00 95 THR A C 1
ATOM 791 O O . THR A 1 95 ? 11.691 -13.083 -13.609 1.00 94.00 95 THR A O 1
ATOM 794 N N . PHE A 1 96 ? 10.021 -12.067 -12.483 1.00 94.94 96 PHE A N 1
ATOM 795 C CA . PHE A 1 96 ? 10.656 -10.748 -12.492 1.00 94.94 96 PHE A CA 1
ATOM 796 C C . PHE A 1 96 ? 12.052 -10.804 -11.865 1.00 94.94 96 PHE A C 1
ATOM 798 O O . PHE A 1 96 ? 12.993 -10.327 -12.490 1.00 94.94 96 PHE A O 1
ATOM 805 N N . ASN A 1 97 ? 12.214 -11.436 -10.697 1.00 93.19 97 ASN A N 1
ATOM 806 C CA . ASN A 1 97 ? 13.502 -11.511 -9.994 1.00 93.19 97 ASN A CA 1
ATOM 807 C C . ASN A 1 97 ? 14.622 -12.074 -10.888 1.00 93.19 97 ASN A C 1
ATOM 809 O O . ASN A 1 97 ? 15.699 -11.486 -11.011 1.00 93.19 97 ASN A O 1
ATOM 813 N N . THR A 1 98 ? 14.349 -13.186 -11.581 1.00 94.12 98 THR A N 1
ATOM 814 C CA . THR A 1 98 ? 15.336 -13.828 -12.467 1.00 94.12 98 THR A CA 1
ATOM 815 C C . THR A 1 98 ? 15.687 -12.960 -13.676 1.00 94.12 98 THR A C 1
ATOM 817 O O . THR A 1 98 ? 16.862 -12.790 -14.004 1.00 94.12 98 THR A O 1
ATOM 820 N N . LEU A 1 99 ? 14.682 -12.366 -14.322 1.00 96.81 99 LEU A N 1
ATOM 821 C CA . LEU A 1 99 ? 14.860 -11.531 -15.510 1.00 96.81 99 LEU A CA 1
ATOM 822 C C . LEU A 1 99 ? 15.495 -10.175 -15.174 1.00 96.81 99 LEU A C 1
ATOM 824 O O . LEU A 1 99 ? 16.294 -9.660 -15.953 1.00 96.81 99 LEU A O 1
ATOM 828 N N . ALA A 1 100 ? 15.184 -9.613 -14.008 1.00 96.19 100 ALA A N 1
ATOM 829 C CA . ALA A 1 100 ? 15.795 -8.399 -13.487 1.00 96.19 100 ALA A CA 1
ATOM 830 C C . ALA A 1 100 ? 17.291 -8.611 -13.230 1.00 96.19 100 ALA A C 1
ATOM 832 O O . ALA A 1 100 ? 18.103 -7.794 -13.663 1.00 96.19 100 ALA A O 1
ATOM 833 N N . ALA A 1 101 ? 17.676 -9.731 -12.608 1.00 95.38 101 ALA A N 1
ATOM 834 C CA . ALA A 1 101 ? 19.082 -10.078 -12.413 1.00 95.38 101 ALA A CA 1
ATOM 835 C C . ALA A 1 101 ? 19.834 -10.212 -13.751 1.00 95.38 101 ALA A C 1
ATOM 837 O O . ALA A 1 101 ? 20.904 -9.624 -13.908 1.00 95.38 101 ALA A O 1
ATOM 838 N N . GLN A 1 102 ? 19.243 -10.899 -14.736 1.00 96.31 102 GLN A N 1
ATOM 839 C CA . GLN A 1 102 ? 19.813 -11.030 -16.085 1.00 96.31 102 GLN A CA 1
ATOM 840 C C . GLN A 1 102 ? 19.947 -9.678 -16.798 1.00 96.31 102 GLN A C 1
ATOM 842 O O . GLN A 1 102 ? 20.952 -9.417 -17.459 1.00 96.31 102 GLN A O 1
ATOM 847 N N . PHE A 1 103 ? 18.955 -8.794 -16.660 1.00 97.94 103 PHE A N 1
ATOM 848 C CA . PHE A 1 103 ? 19.021 -7.449 -17.226 1.00 97.94 103 PHE A CA 1
ATOM 849 C C . PHE A 1 103 ? 20.163 -6.632 -16.610 1.00 97.94 103 PHE A C 1
ATOM 851 O O . PHE A 1 103 ? 20.922 -5.993 -17.339 1.00 97.94 103 PHE A O 1
ATOM 858 N N . LEU A 1 104 ? 20.305 -6.662 -15.280 1.00 97.44 104 LEU A N 1
ATOM 859 C CA . LEU A 1 104 ? 21.383 -5.963 -14.576 1.00 97.44 104 LEU A CA 1
ATOM 860 C C . LEU A 1 104 ? 22.758 -6.475 -15.020 1.00 97.44 104 LEU A C 1
ATOM 862 O O . LEU A 1 104 ? 23.629 -5.663 -15.330 1.00 97.44 104 LEU A O 1
ATOM 866 N N . GLU A 1 105 ? 22.928 -7.794 -15.138 1.00 96.50 105 GLU A N 1
ATOM 867 C CA . GLU A 1 105 ? 24.154 -8.413 -15.653 1.00 96.50 105 GLU A CA 1
ATOM 868 C C . GLU A 1 105 ? 24.461 -7.956 -17.085 1.00 96.50 105 GLU A C 1
ATOM 870 O O . GLU A 1 105 ? 25.566 -7.491 -17.365 1.00 96.50 105 GLU A O 1
ATOM 875 N N . HIS A 1 106 ? 23.465 -7.982 -17.977 1.00 96.44 106 HIS A N 1
ATOM 876 C CA . HIS A 1 106 ? 23.608 -7.504 -19.354 1.00 96.44 106 HIS A CA 1
ATOM 877 C C . HIS A 1 106 ? 24.011 -6.021 -19.433 1.00 96.44 106 HIS A C 1
ATOM 879 O O . HIS A 1 106 ? 24.732 -5.614 -20.345 1.00 96.44 106 HIS A O 1
ATOM 885 N N . LYS A 1 107 ? 23.569 -5.201 -18.472 1.00 96.56 107 LYS A N 1
ATOM 886 C CA . LYS A 1 107 ? 23.947 -3.786 -18.350 1.00 96.56 107 LYS A CA 1
ATOM 887 C C . LYS A 1 107 ? 25.257 -3.553 -17.596 1.00 96.56 107 LYS A C 1
ATOM 889 O O . LYS A 1 107 ? 25.674 -2.402 -17.476 1.00 96.56 107 LYS A O 1
ATOM 894 N N . GLY A 1 108 ? 25.906 -4.603 -17.092 1.00 95.12 108 GLY A N 1
ATOM 895 C CA . GLY A 1 108 ? 27.097 -4.486 -16.251 1.00 95.12 108 GLY A CA 1
ATOM 896 C C . GLY A 1 108 ? 26.829 -3.754 -14.932 1.00 95.12 108 GLY A C 1
ATOM 897 O O . GLY A 1 108 ? 27.736 -3.128 -14.385 1.00 95.12 108 GLY A O 1
ATOM 898 N N . ILE A 1 109 ? 25.588 -3.781 -14.436 1.00 95.81 109 ILE A N 1
ATOM 899 C CA . ILE A 1 109 ? 25.199 -3.182 -13.157 1.00 95.81 109 ILE A CA 1
ATOM 900 C C . ILE A 1 109 ? 25.422 -4.235 -12.065 1.00 95.81 109 ILE A C 1
ATOM 902 O O . ILE A 1 109 ? 24.770 -5.281 -12.102 1.00 95.81 109 ILE A O 1
ATOM 906 N N . PRO A 1 110 ? 26.320 -3.995 -11.090 1.00 90.81 110 PRO A N 1
ATOM 907 C CA . PRO A 1 110 ? 26.597 -4.970 -10.045 1.00 90.81 110 PRO A CA 1
ATOM 908 C C . PRO A 1 110 ? 25.337 -5.305 -9.246 1.00 90.81 110 PRO A C 1
ATOM 910 O O . PRO A 1 110 ? 24.721 -4.426 -8.644 1.00 90.81 110 PRO A O 1
ATOM 913 N N . ASN A 1 111 ? 24.985 -6.588 -9.206 1.00 88.56 111 ASN A N 1
ATOM 914 C CA . ASN A 1 111 ? 23.933 -7.112 -8.350 1.00 88.56 111 ASN A CA 1
ATOM 915 C C . ASN A 1 111 ? 24.528 -8.140 -7.387 1.00 88.56 111 ASN A C 1
ATOM 917 O O . ASN A 1 111 ? 25.361 -8.956 -7.774 1.00 88.56 111 ASN A O 1
ATOM 921 N N . GLN A 1 112 ? 24.083 -8.109 -6.136 1.00 76.31 112 GLN A N 1
ATOM 922 C CA . GLN A 1 112 ? 24.390 -9.154 -5.168 1.00 76.31 112 GLN A CA 1
ATOM 923 C C . GLN A 1 112 ? 23.090 -9.909 -4.906 1.00 76.31 112 GLN A C 1
ATOM 925 O O . GLN A 1 112 ? 22.100 -9.250 -4.574 1.00 76.31 112 GLN A O 1
ATOM 930 N N . PRO A 1 113 ? 23.067 -11.242 -5.070 1.00 65.31 113 PRO A N 1
ATOM 931 C CA . PRO A 1 113 ? 21.874 -12.026 -4.798 1.00 65.31 113 PRO A CA 1
ATOM 932 C C . PRO A 1 113 ? 21.477 -11.860 -3.329 1.00 65.31 113 PRO A C 1
ATOM 934 O O . PRO A 1 113 ? 22.320 -11.972 -2.436 1.00 65.31 113 PRO A O 1
ATOM 937 N N . GLN A 1 114 ? 20.199 -11.581 -3.081 1.00 64.31 114 GLN A N 1
ATOM 938 C CA . GLN A 1 114 ? 19.634 -11.591 -1.737 1.00 64.31 114 GLN A CA 1
ATOM 939 C C . GLN A 1 114 ? 18.892 -12.906 -1.519 1.00 64.31 114 GLN A C 1
ATOM 941 O O . GLN A 1 114 ? 18.117 -13.354 -2.361 1.00 64.31 114 GLN A O 1
ATOM 946 N N . HIS A 1 115 ? 19.151 -13.543 -0.379 1.00 57.41 115 HIS A N 1
ATOM 947 C CA . HIS A 1 115 ? 18.339 -14.660 0.075 1.00 57.41 115 HIS A CA 1
ATOM 948 C C . HIS A 1 115 ? 17.080 -14.102 0.730 1.00 57.41 115 HIS A C 1
ATOM 950 O O . HIS A 1 115 ? 17.150 -13.526 1.813 1.00 57.41 115 HIS A O 1
ATOM 956 N N . VAL A 1 116 ? 15.934 -14.288 0.080 1.00 59.50 116 VAL A N 1
ATOM 957 C CA . VAL A 1 116 ? 14.636 -13.982 0.679 1.00 59.50 116 VAL A CA 1
ATOM 958 C C . VAL A 1 116 ? 14.212 -15.186 1.518 1.00 59.50 116 VAL A C 1
ATOM 960 O O . VAL A 1 116 ? 13.955 -16.265 0.987 1.00 59.50 116 VAL A O 1
ATOM 963 N N . CYS A 1 117 ? 14.175 -15.026 2.840 1.00 53.47 117 CYS A N 1
ATOM 964 C CA . CYS A 1 117 ? 13.515 -15.980 3.726 1.00 53.47 117 CYS A CA 1
ATOM 965 C C . CYS A 1 117 ? 12.031 -15.608 3.840 1.00 53.47 117 CYS A C 1
ATOM 967 O O . CYS A 1 117 ? 11.704 -14.449 4.074 1.00 53.47 117 CYS A O 1
ATOM 969 N N . HIS A 1 118 ? 11.130 -16.578 3.685 1.00 59.56 118 HIS A N 1
ATOM 970 C CA . HIS A 1 118 ? 9.682 -16.366 3.820 1.00 59.56 118 HIS A CA 1
ATOM 971 C C . HIS A 1 118 ? 9.153 -16.650 5.235 1.00 59.56 118 HIS A C 1
ATOM 973 O O . HIS A 1 118 ? 7.942 -16.766 5.423 1.00 59.56 118 HIS A O 1
ATOM 979 N N . ASP A 1 119 ? 10.027 -16.794 6.234 1.00 62.03 119 ASP A N 1
ATOM 980 C CA . ASP A 1 119 ? 9.582 -17.060 7.599 1.00 62.03 119 ASP A CA 1
ATOM 981 C C . ASP A 1 119 ? 9.129 -15.766 8.285 1.00 62.03 119 ASP A C 1
ATOM 983 O O . ASP A 1 119 ? 9.928 -14.977 8.786 1.00 62.03 119 ASP A O 1
ATOM 987 N N . THR A 1 120 ? 7.815 -15.543 8.318 1.00 62.72 120 THR A N 1
ATOM 988 C CA . THR A 1 120 ? 7.210 -14.417 9.041 1.00 62.72 120 THR A CA 1
ATOM 989 C C . THR A 1 120 ? 7.251 -14.603 10.563 1.00 62.72 120 THR A C 1
ATOM 991 O O . THR A 1 120 ? 6.930 -13.667 11.302 1.00 62.72 120 THR A O 1
ATOM 994 N N . GLY A 1 121 ? 7.621 -15.789 11.063 1.00 62.34 121 GLY A N 1
ATOM 995 C CA . GLY A 1 121 ? 7.773 -16.089 12.488 1.00 62.34 121 GLY A CA 1
ATOM 996 C C . GLY A 1 121 ? 6.468 -16.106 13.298 1.00 62.34 121 GLY A C 1
ATOM 997 O O . GLY A 1 121 ? 6.515 -16.162 14.526 1.00 62.34 121 GLY A O 1
ATOM 998 N N . PHE A 1 122 ? 5.295 -16.023 12.656 1.00 68.94 122 PHE A N 1
ATOM 999 C CA . PHE A 1 122 ? 3.980 -16.179 13.295 1.00 68.94 122 PHE A CA 1
ATOM 1000 C C . PHE A 1 122 ? 2.895 -16.593 12.285 1.00 68.94 122 PHE A C 1
ATOM 1002 O O . PHE A 1 122 ? 3.019 -16.317 11.093 1.00 68.94 122 PHE A O 1
ATOM 1009 N N . ASN A 1 123 ? 1.825 -17.238 12.777 1.00 73.38 123 ASN A N 1
ATOM 1010 C CA . ASN A 1 123 ? 0.732 -17.835 11.989 1.00 73.38 123 ASN A CA 1
ATOM 1011 C C . ASN A 1 123 ? -0.094 -16.796 11.200 1.00 73.38 123 ASN A C 1
ATOM 1013 O O . ASN A 1 123 ? -1.190 -16.404 11.616 1.00 73.38 123 ASN A O 1
ATOM 1017 N N . LEU A 1 124 ? 0.425 -16.374 10.051 1.00 85.12 124 LEU A N 1
ATOM 1018 C CA . LEU A 1 124 ? -0.234 -15.531 9.060 1.00 85.12 124 LEU A CA 1
ATOM 1019 C C . LEU A 1 124 ? -0.462 -16.351 7.790 1.00 85.12 124 LEU A C 1
ATOM 1021 O O . LEU A 1 124 ? 0.434 -17.071 7.352 1.00 85.12 124 LEU A O 1
ATOM 1025 N N . GLN A 1 125 ? -1.651 -16.264 7.191 1.00 91.56 125 GLN A N 1
ATOM 1026 C CA . GLN A 1 125 ? -1.874 -16.927 5.911 1.00 91.56 125 GLN A CA 1
ATOM 1027 C C . GLN A 1 125 ? -1.174 -16.122 4.816 1.00 91.56 125 GLN A C 1
ATOM 1029 O O . GLN A 1 125 ? -1.492 -14.953 4.617 1.00 91.56 125 GLN A O 1
ATOM 1034 N N . ILE A 1 126 ? -0.246 -16.746 4.097 1.00 92.38 126 ILE A N 1
ATOM 1035 C CA . ILE A 1 126 ? 0.406 -16.130 2.941 1.00 92.38 126 ILE A CA 1
ATOM 1036 C C . ILE A 1 126 ? -0.361 -16.504 1.673 1.00 92.38 126 ILE A C 1
ATOM 1038 O O . ILE A 1 126 ? -0.779 -17.652 1.506 1.00 92.38 126 ILE A O 1
ATOM 1042 N N . ALA A 1 127 ? -0.576 -15.525 0.798 1.00 95.06 127 ALA A N 1
ATOM 1043 C CA . ALA A 1 127 ? -1.214 -15.707 -0.499 1.00 95.06 127 ALA A CA 1
ATOM 1044 C C . ALA A 1 127 ? -0.443 -14.961 -1.596 1.00 95.06 127 ALA A C 1
ATOM 1046 O O . ALA A 1 127 ? 0.182 -13.936 -1.338 1.00 95.06 127 ALA A O 1
ATOM 1047 N N . GLU A 1 128 ? -0.515 -15.465 -2.827 1.00 95.12 128 GLU A N 1
ATOM 1048 C CA . GLU A 1 128 ? 0.218 -14.912 -3.969 1.00 95.12 128 GLU A CA 1
ATOM 1049 C C . GLU A 1 128 ? -0.634 -13.923 -4.768 1.00 95.12 128 GLU A C 1
ATOM 1051 O O . GLU A 1 128 ? -1.714 -14.259 -5.263 1.00 95.12 128 GLU A O 1
ATOM 1056 N N . ILE A 1 129 ? -0.118 -12.709 -4.952 1.00 97.00 129 ILE A N 1
ATOM 1057 C CA . ILE A 1 129 ? -0.731 -11.646 -5.757 1.00 97.00 129 ILE A CA 1
ATOM 1058 C C . ILE A 1 129 ? -0.882 -12.092 -7.214 1.00 97.00 129 ILE A C 1
ATOM 1060 O O . ILE A 1 129 ? -1.895 -11.793 -7.848 1.00 97.00 129 ILE A O 1
ATOM 1064 N N . ASN A 1 130 ? 0.064 -12.877 -7.735 1.00 93.25 130 ASN A N 1
ATOM 1065 C CA . ASN A 1 130 ? 0.033 -13.380 -9.109 1.00 93.25 130 ASN A CA 1
ATOM 1066 C C . ASN A 1 130 ? -1.242 -14.187 -9.420 1.00 93.25 130 ASN A C 1
ATOM 1068 O O . ASN A 1 130 ? -1.781 -14.096 -10.526 1.00 93.25 130 ASN A O 1
ATOM 1072 N N . ALA A 1 131 ? -1.800 -14.887 -8.426 1.00 95.19 131 ALA A N 1
ATOM 1073 C CA . ALA A 1 131 ? -3.031 -15.660 -8.577 1.00 95.19 131 ALA A CA 1
ATOM 1074 C C . ALA A 1 131 ? -4.288 -14.790 -8.797 1.00 95.19 131 ALA A C 1
ATOM 1076 O O . ALA A 1 131 ? -5.302 -15.280 -9.303 1.00 95.19 131 ALA A O 1
ATOM 1077 N N . LEU A 1 132 ? -4.236 -13.492 -8.466 1.00 97.12 132 LEU A N 1
ATOM 1078 C CA . LEU A 1 132 ? -5.364 -12.566 -8.623 1.00 97.12 132 LEU A CA 1
ATOM 1079 C C . LEU A 1 132 ? -5.662 -12.236 -10.091 1.00 97.12 132 LEU A C 1
ATOM 1081 O O . LEU A 1 132 ? -6.792 -11.869 -10.422 1.00 97.12 132 LEU A O 1
ATOM 1085 N N . PHE A 1 133 ? -4.666 -12.355 -10.971 1.00 96.19 133 PHE A N 1
ATOM 1086 C CA . PHE A 1 133 ? -4.725 -11.891 -12.358 1.00 96.19 133 PHE A CA 1
ATOM 1087 C C . PHE A 1 133 ? -5.179 -12.973 -13.343 1.00 96.19 133 PHE A C 1
ATOM 1089 O O . PHE A 1 133 ? -4.627 -13.133 -14.431 1.00 96.19 133 PHE A O 1
ATOM 1096 N N . THR A 1 134 ? -6.215 -13.723 -12.980 1.00 93.31 134 THR A N 1
ATOM 1097 C CA . THR A 1 134 ? -6.733 -14.830 -13.792 1.00 93.31 134 THR A CA 1
ATOM 1098 C C . THR A 1 134 ? -8.077 -14.489 -14.444 1.00 93.31 134 THR A C 1
ATOM 1100 O O . THR A 1 134 ? -8.779 -13.541 -14.067 1.00 93.31 134 THR A O 1
ATOM 1103 N N . GLY A 1 135 ? -8.439 -15.238 -15.492 1.00 93.62 135 GLY A N 1
ATOM 1104 C CA . GLY A 1 135 ? -9.712 -15.080 -16.200 1.00 93.62 135 GLY A CA 1
ATOM 1105 C C . GLY A 1 135 ? -9.939 -13.649 -16.699 1.00 93.62 135 GLY A C 1
ATOM 1106 O O . GLY A 1 135 ? -9.135 -13.104 -17.455 1.00 93.62 135 GLY A O 1
ATOM 1107 N N . ARG A 1 136 ? -11.035 -13.019 -16.255 1.00 92.56 136 ARG A N 1
ATOM 1108 C CA . ARG A 1 136 ? -11.409 -11.647 -16.651 1.00 92.56 136 ARG A CA 1
ATOM 1109 C C . ARG A 1 136 ? -10.501 -10.543 -16.094 1.00 92.56 136 ARG A C 1
ATOM 1111 O O . ARG A 1 136 ? -10.654 -9.395 -16.502 1.00 92.56 136 ARG A O 1
ATOM 1118 N N . PHE A 1 137 ? -9.618 -10.858 -15.146 1.00 95.56 137 PHE A N 1
ATOM 1119 C CA . PHE A 1 137 ? -8.697 -9.894 -14.536 1.00 95.56 137 PHE A CA 1
ATOM 1120 C C . PHE A 1 137 ? -7.301 -9.922 -15.159 1.00 95.56 137 PHE A C 1
ATOM 1122 O O . PHE A 1 137 ? -6.483 -9.068 -14.832 1.00 95.56 137 PHE A O 1
ATOM 1129 N N . SER A 1 138 ? -7.042 -10.835 -16.099 1.00 94.31 138 SER A N 1
ATOM 1130 C CA . SER A 1 138 ? -5.752 -10.959 -16.791 1.00 94.31 138 SER A CA 1
ATOM 1131 C C . SER A 1 138 ? -5.288 -9.650 -17.433 1.00 94.31 138 SER A C 1
ATOM 1133 O O . SER A 1 138 ? -4.122 -9.289 -17.334 1.00 94.31 138 SER A O 1
ATOM 1135 N N . ALA A 1 139 ? -6.207 -8.868 -18.007 1.00 92.50 139 ALA A N 1
ATOM 1136 C CA . ALA A 1 139 ? -5.882 -7.576 -18.613 1.00 92.50 139 ALA A CA 1
ATOM 1137 C C . ALA A 1 139 ? -5.330 -6.541 -17.611 1.00 92.50 139 ALA A C 1
ATOM 1139 O O . ALA A 1 139 ? -4.603 -5.638 -18.017 1.00 92.50 139 ALA A O 1
ATOM 1140 N N . LEU A 1 140 ? -5.653 -6.662 -16.316 1.00 97.06 140 LEU A N 1
ATOM 1141 C CA . LEU A 1 140 ? -5.142 -5.764 -15.275 1.00 97.06 140 LEU A CA 1
ATOM 1142 C C . LEU A 1 140 ? -3.699 -6.092 -14.872 1.00 97.06 140 LEU A C 1
ATOM 1144 O O . LEU A 1 140 ? -3.039 -5.223 -14.305 1.00 97.06 140 LEU A O 1
ATOM 1148 N N . ARG A 1 141 ? -3.197 -7.295 -15.201 1.00 96.44 141 ARG A N 1
ATOM 1149 C CA . ARG A 1 141 ? -1.810 -7.700 -14.925 1.00 96.44 141 ARG A CA 1
ATOM 1150 C C . ARG A 1 141 ? -0.819 -6.715 -15.523 1.00 96.44 141 ARG A C 1
ATOM 1152 O O . ARG A 1 141 ? 0.056 -6.226 -14.828 1.00 96.44 141 ARG A O 1
ATOM 1159 N N . ARG A 1 142 ? -1.042 -6.328 -16.780 1.00 96.19 142 ARG A N 1
ATOM 1160 C CA . ARG A 1 142 ? -0.180 -5.372 -17.480 1.00 96.19 142 ARG A CA 1
ATOM 1161 C C . ARG A 1 142 ? -0.061 -4.033 -16.743 1.00 96.19 142 ARG A C 1
ATOM 1163 O O . ARG A 1 142 ? 1.010 -3.443 -16.718 1.00 96.19 142 ARG A O 1
ATOM 1170 N N . PHE A 1 143 ? -1.146 -3.547 -16.138 1.00 97.69 143 PHE A N 1
ATOM 1171 C CA . PHE A 1 143 ? -1.125 -2.280 -15.399 1.00 97.69 143 PHE A CA 1
ATOM 1172 C C . PHE A 1 143 ? -0.401 -2.407 -14.064 1.00 97.69 143 PHE A C 1
ATOM 1174 O O . PHE A 1 143 ? 0.316 -1.494 -13.671 1.00 97.69 143 PHE A O 1
ATOM 1181 N N . TYR A 1 144 ? -0.556 -3.550 -13.398 1.00 98.12 144 TYR A N 1
ATOM 1182 C CA . TYR A 1 144 ? 0.242 -3.888 -12.226 1.00 98.12 144 TYR A CA 1
ATOM 1183 C C . TYR A 1 144 ? 1.737 -3.933 -12.577 1.00 98.12 144 TYR A C 1
ATOM 1185 O O . TYR A 1 144 ? 2.541 -3.269 -11.926 1.00 98.12 144 TYR A O 1
ATOM 1193 N N . ASP A 1 145 ? 2.100 -4.598 -13.676 1.00 97.31 145 ASP A N 1
ATOM 1194 C CA . ASP A 1 145 ? 3.488 -4.691 -14.136 1.00 97.31 145 ASP A CA 1
ATOM 1195 C C . ASP A 1 145 ? 4.064 -3.324 -14.543 1.00 97.31 145 ASP A C 1
ATOM 1197 O O . ASP A 1 145 ? 5.247 -3.069 -14.330 1.00 97.31 145 ASP A O 1
ATOM 1201 N N . TYR A 1 146 ? 3.254 -2.403 -15.080 1.00 97.75 146 TYR A N 1
ATOM 1202 C CA . TYR A 1 146 ? 3.691 -1.019 -15.300 1.00 97.75 146 TYR A CA 1
ATOM 1203 C C . TYR A 1 146 ? 4.130 -0.346 -13.995 1.00 97.75 146 TYR A C 1
ATOM 1205 O O . TYR A 1 146 ? 5.170 0.311 -13.958 1.00 97.75 146 TYR A O 1
ATOM 1213 N N . GLU A 1 147 ? 3.381 -0.519 -12.910 1.00 97.44 147 GLU A N 1
ATOM 1214 C CA . GLU A 1 147 ? 3.740 0.086 -11.628 1.00 97.44 147 GLU A CA 1
ATOM 1215 C C . GLU A 1 147 ? 4.969 -0.580 -10.996 1.00 97.44 147 GLU A C 1
ATOM 1217 O O . GLU A 1 147 ? 5.861 0.123 -10.513 1.00 97.44 147 GLU A O 1
ATOM 1222 N N . VAL A 1 148 ? 5.066 -1.912 -11.065 1.00 96.75 148 VAL A N 1
ATOM 1223 C CA . VAL A 1 148 ? 6.187 -2.676 -10.492 1.00 96.75 148 VAL A CA 1
ATOM 1224 C C . VAL A 1 148 ? 7.475 -2.487 -11.298 1.00 96.75 148 VAL A C 1
ATOM 1226 O O . VAL A 1 148 ? 8.506 -2.111 -10.741 1.00 96.75 148 VAL A O 1
ATOM 1229 N N . ILE A 1 149 ? 7.434 -2.699 -12.614 1.00 96.75 149 ILE A N 1
ATOM 1230 C CA . ILE A 1 149 ? 8.630 -2.782 -13.463 1.00 96.75 149 ILE A CA 1
ATOM 1231 C C . ILE A 1 149 ? 9.075 -1.399 -13.949 1.00 96.75 149 ILE A C 1
ATOM 1233 O O . ILE A 1 149 ? 10.262 -1.089 -13.885 1.00 96.75 149 ILE A O 1
ATOM 1237 N N . LEU A 1 150 ? 8.158 -0.544 -14.427 1.00 95.69 150 LEU A N 1
ATOM 1238 C CA . LEU A 1 150 ? 8.546 0.759 -14.992 1.00 95.69 150 LEU A CA 1
ATOM 1239 C C . LEU A 1 150 ? 8.768 1.825 -13.922 1.00 95.69 150 LEU A C 1
ATOM 1241 O O . LEU A 1 150 ? 9.690 2.628 -14.057 1.00 95.69 150 LEU A O 1
ATOM 1245 N N . ARG A 1 151 ? 7.906 1.882 -12.898 1.00 94.44 151 ARG A N 1
ATOM 1246 C CA . ARG A 1 151 ? 7.898 2.998 -11.935 1.00 94.44 151 ARG A CA 1
ATOM 1247 C C . ARG A 1 151 ? 8.492 2.670 -10.578 1.00 94.44 151 ARG A C 1
ATOM 1249 O O . ARG A 1 151 ? 8.941 3.604 -9.914 1.00 94.44 151 ARG A O 1
ATOM 1256 N N . GLY A 1 152 ? 8.461 1.405 -10.165 1.00 94.50 152 GLY A N 1
ATOM 1257 C CA . GLY A 1 152 ? 8.756 1.030 -8.784 1.00 94.50 152 GLY A CA 1
ATOM 1258 C C . GLY A 1 152 ? 7.754 1.643 -7.805 1.00 94.50 152 GLY A C 1
ATOM 1259 O O . GLY A 1 152 ? 8.110 1.974 -6.679 1.00 94.50 152 GLY A O 1
ATOM 1260 N N . ASN A 1 153 ? 6.514 1.875 -8.251 1.00 95.25 153 ASN A N 1
ATOM 1261 C CA . ASN A 1 153 ? 5.465 2.482 -7.441 1.00 95.25 153 ASN A CA 1
ATOM 1262 C C . ASN A 1 153 ? 4.586 1.389 -6.824 1.00 95.25 153 ASN A C 1
ATOM 1264 O O . ASN A 1 153 ? 3.492 1.079 -7.299 1.00 95.25 153 ASN A O 1
ATOM 1268 N N . PHE A 1 154 ? 5.089 0.795 -5.747 1.00 94.12 154 PHE A N 1
ATOM 1269 C CA . PHE A 1 154 ? 4.441 -0.341 -5.090 1.00 94.12 154 PHE A CA 1
ATOM 1270 C C . PHE A 1 154 ? 3.121 0.035 -4.405 1.00 94.12 154 PHE A C 1
ATOM 1272 O O . PHE A 1 154 ? 2.238 -0.811 -4.287 1.00 94.12 154 PHE A O 1
ATOM 1279 N N . ALA A 1 155 ? 2.932 1.309 -4.040 1.00 92.88 155 ALA A N 1
ATOM 1280 C CA . ALA A 1 155 ? 1.651 1.811 -3.545 1.00 92.88 155 ALA A CA 1
ATOM 1281 C C . ALA A 1 155 ? 0.562 1.725 -4.630 1.00 92.88 155 ALA A C 1
ATOM 1283 O O . ALA A 1 155 ? -0.497 1.143 -4.399 1.00 92.88 155 ALA A O 1
ATOM 1284 N N . ALA A 1 156 ? 0.851 2.200 -5.848 1.00 95.56 156 ALA A N 1
ATOM 1285 C CA . ALA A 1 156 ? -0.083 2.103 -6.973 1.00 95.56 156 ALA A CA 1
ATOM 1286 C C . ALA A 1 156 ? -0.315 0.648 -7.428 1.00 95.56 156 ALA A C 1
ATOM 1288 O O . ALA A 1 156 ? -1.435 0.276 -7.779 1.00 95.56 156 ALA A O 1
ATOM 1289 N N . ALA A 1 157 ? 0.715 -0.204 -7.380 1.00 97.38 157 ALA A N 1
ATOM 1290 C CA . ALA A 1 157 ? 0.559 -1.639 -7.629 1.00 97.38 157 ALA A CA 1
ATOM 1291 C C . ALA A 1 157 ? -0.367 -2.297 -6.580 1.00 97.38 157 ALA A C 1
ATOM 1293 O O . ALA A 1 157 ? -1.277 -3.060 -6.925 1.00 97.38 157 ALA A O 1
ATOM 1294 N N . SER A 1 158 ? -0.198 -1.934 -5.303 1.00 97.19 158 SER A N 1
ATOM 1295 C CA . SER A 1 158 ? -1.043 -2.373 -4.188 1.00 97.19 158 SER A CA 1
ATOM 1296 C C . SER A 1 158 ? -2.495 -1.889 -4.318 1.00 97.19 158 SER A C 1
ATOM 1298 O O . SER A 1 158 ? -3.413 -2.627 -3.959 1.00 97.19 158 SER A O 1
ATOM 1300 N N . ASP A 1 159 ? -2.755 -0.709 -4.894 1.00 97.69 159 ASP A N 1
ATOM 1301 C CA . ASP A 1 159 ? -4.121 -0.244 -5.196 1.00 97.69 159 ASP A CA 1
ATOM 1302 C C . ASP A 1 159 ? -4.867 -1.178 -6.167 1.00 97.69 159 ASP A C 1
ATOM 1304 O O . ASP A 1 159 ? -6.067 -1.423 -6.011 1.00 97.69 159 ASP A O 1
ATOM 1308 N N . ILE A 1 160 ? -4.173 -1.747 -7.157 1.00 98.38 160 ILE A N 1
ATOM 1309 C CA . ILE A 1 160 ? -4.767 -2.732 -8.072 1.00 98.38 160 ILE A CA 1
ATOM 1310 C C . ILE A 1 160 ? -5.029 -4.044 -7.323 1.00 98.38 160 ILE A C 1
ATOM 1312 O O . ILE A 1 160 ? -6.141 -4.580 -7.383 1.00 98.38 160 ILE A O 1
ATOM 1316 N N . ALA A 1 161 ? -4.027 -4.543 -6.592 1.00 98.44 161 ALA A N 1
ATOM 1317 C CA . ALA A 1 161 ? -4.116 -5.805 -5.862 1.00 98.44 161 ALA A CA 1
ATOM 1318 C C . ALA A 1 161 ? -5.231 -5.778 -4.803 1.00 98.44 161 ALA A C 1
ATOM 1320 O O . ALA A 1 161 ? -6.083 -6.667 -4.799 1.00 98.44 161 ALA A O 1
ATOM 1321 N N . ARG A 1 162 ? -5.308 -4.733 -3.964 1.00 98.25 162 ARG A N 1
ATOM 1322 C CA . ARG A 1 162 ? -6.317 -4.625 -2.893 1.00 98.25 162 ARG A CA 1
ATOM 1323 C C . ARG A 1 162 ? -7.744 -4.665 -3.431 1.00 98.25 162 ARG A C 1
ATOM 1325 O O . ARG A 1 162 ? -8.602 -5.331 -2.856 1.00 98.25 162 ARG A O 1
ATOM 1332 N N . L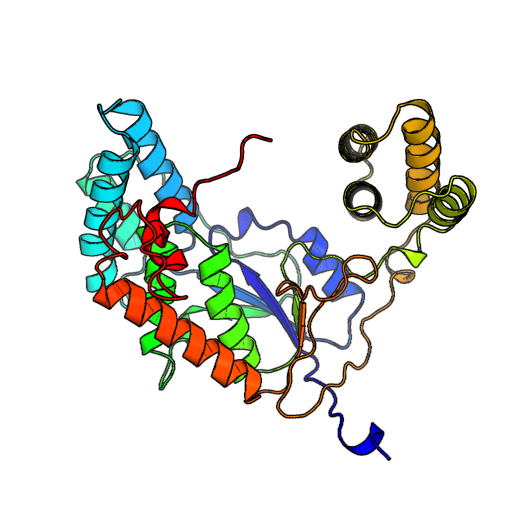EU A 1 163 ? -8.006 -4.013 -4.566 1.00 98.62 163 LEU A N 1
ATOM 1333 C CA . LEU A 1 163 ? -9.332 -4.025 -5.185 1.00 98.62 163 LEU A CA 1
ATOM 1334 C C . LEU A 1 163 ? -9.666 -5.391 -5.787 1.00 98.62 163 LEU A C 1
ATOM 1336 O O . LEU A 1 163 ? -10.815 -5.820 -5.699 1.00 98.62 163 LEU A O 1
ATOM 1340 N N . LEU A 1 164 ? -8.687 -6.092 -6.368 1.00 98.69 164 LEU A N 1
ATOM 1341 C CA . LEU A 1 164 ? -8.875 -7.462 -6.849 1.00 98.69 164 LEU A CA 1
ATOM 1342 C C . LEU A 1 164 ? -9.146 -8.438 -5.704 1.00 98.69 164 LEU A C 1
ATOM 1344 O O . LEU A 1 164 ? -10.054 -9.260 -5.825 1.00 98.69 164 LEU A O 1
ATOM 1348 N N . ILE A 1 165 ? -8.411 -8.319 -4.598 1.00 98.69 165 ILE A N 1
ATOM 1349 C CA . ILE A 1 165 ? -8.604 -9.123 -3.387 1.00 98.69 165 ILE A CA 1
ATOM 1350 C C . ILE A 1 165 ? -10.020 -8.914 -2.854 1.00 98.69 165 ILE A C 1
ATOM 1352 O O . ILE A 1 165 ? -10.793 -9.863 -2.750 1.00 98.69 165 ILE A O 1
ATOM 1356 N N . LEU A 1 166 ? -10.401 -7.663 -2.599 1.00 98.62 166 LEU A N 1
ATOM 1357 C CA . LEU A 1 166 ? -11.723 -7.318 -2.082 1.00 98.62 166 LEU A CA 1
ATOM 1358 C C . LEU A 1 166 ? -12.845 -7.761 -3.016 1.00 98.62 166 LEU A C 1
ATOM 1360 O O . LEU A 1 166 ? -13.872 -8.266 -2.570 1.00 98.62 166 LEU A O 1
ATOM 1364 N N . TYR A 1 167 ? -12.657 -7.610 -4.325 1.00 98.44 167 TYR A N 1
ATOM 1365 C CA . TYR A 1 167 ? -13.657 -8.043 -5.284 1.00 98.44 167 TYR A CA 1
ATOM 1366 C C . TYR A 1 167 ? -13.840 -9.570 -5.281 1.00 98.44 167 TYR A C 1
ATOM 1368 O O . TYR A 1 167 ? -14.967 -10.045 -5.418 1.00 98.44 167 TYR A O 1
ATOM 1376 N N . GLN A 1 168 ? -12.761 -10.344 -5.148 1.00 98.06 168 GLN A N 1
ATOM 1377 C CA . GLN A 1 168 ? -12.808 -11.808 -5.214 1.00 98.06 168 GLN A CA 1
ATOM 1378 C C . GLN A 1 168 ? -13.210 -12.452 -3.883 1.00 98.06 168 GLN A C 1
ATOM 1380 O O . GLN A 1 168 ? -14.024 -13.374 -3.878 1.00 98.06 168 GLN A O 1
ATOM 1385 N N . TYR A 1 169 ? -12.689 -11.947 -2.765 1.00 98.25 169 TYR A N 1
ATOM 1386 C CA . TYR A 1 169 ? -12.813 -12.568 -1.444 1.00 98.25 169 TYR A CA 1
ATOM 1387 C C . TYR A 1 169 ? -13.707 -11.780 -0.476 1.00 98.25 169 TYR A C 1
ATOM 1389 O O . TYR A 1 169 ? -14.264 -12.358 0.458 1.00 98.25 169 TYR A O 1
ATOM 1397 N N . GLY A 1 170 ? -13.916 -10.482 -0.717 1.00 98.25 170 GLY A N 1
ATOM 1398 C CA . GLY A 1 170 ? -14.565 -9.581 0.236 1.00 98.25 170 GLY A CA 1
ATOM 1399 C C . GLY A 1 170 ? -13.713 -9.361 1.484 1.00 98.25 170 GLY A C 1
ATOM 1400 O O . GLY A 1 170 ? -12.492 -9.419 1.425 1.00 98.25 170 GLY A O 1
ATOM 1401 N N . GLY A 1 171 ? -14.361 -9.096 2.616 1.00 98.12 171 GLY A N 1
ATOM 1402 C CA . GLY A 1 171 ? -13.686 -8.889 3.898 1.00 98.12 171 GLY A CA 1
ATOM 1403 C C . GLY A 1 171 ? -13.210 -7.452 4.071 1.00 98.12 171 GLY A C 1
ATOM 1404 O O . GLY A 1 171 ? -13.826 -6.526 3.535 1.00 98.12 171 GLY A O 1
ATOM 1405 N N . LEU A 1 172 ? -12.145 -7.273 4.850 1.00 98.25 172 LEU A N 1
ATOM 1406 C CA . LEU A 1 172 ? -11.494 -5.991 5.109 1.00 98.25 172 LEU A CA 1
ATOM 1407 C C . LEU A 1 172 ? -10.074 -6.009 4.563 1.00 98.25 172 LEU A C 1
ATOM 1409 O O . LEU A 1 172 ? -9.306 -6.908 4.864 1.00 98.25 172 LEU A O 1
ATOM 1413 N N . TYR A 1 173 ? -9.719 -4.992 3.801 1.00 98.56 173 TYR A N 1
ATOM 1414 C CA . TYR A 1 173 ? -8.349 -4.643 3.482 1.00 98.56 173 TYR A CA 1
ATOM 1415 C C . TYR A 1 173 ? -7.862 -3.574 4.457 1.00 98.56 173 TYR A C 1
ATOM 1417 O O . TYR A 1 173 ? -8.617 -2.644 4.756 1.00 98.56 173 TYR A O 1
ATOM 1425 N N . ILE A 1 174 ? -6.620 -3.707 4.919 1.00 97.88 174 ILE A N 1
ATOM 1426 C CA . ILE A 1 174 ? -5.937 -2.754 5.794 1.00 97.88 174 ILE A CA 1
ATOM 1427 C C . ILE A 1 174 ? -4.495 -2.596 5.283 1.00 97.88 174 ILE A C 1
ATOM 1429 O O . ILE A 1 174 ? -3.825 -3.600 5.032 1.00 97.88 174 ILE A O 1
ATOM 1433 N N . ASP A 1 175 ? -4.017 -1.361 5.108 1.00 95.38 175 ASP A N 1
ATOM 1434 C CA . ASP A 1 175 ? -2.607 -1.102 4.788 1.00 95.38 175 ASP A CA 1
ATOM 1435 C C . ASP A 1 175 ? -1.706 -1.638 5.919 1.00 95.38 175 ASP A C 1
ATOM 1437 O O . ASP A 1 175 ? -2.066 -1.604 7.098 1.00 95.38 175 ASP A O 1
ATOM 1441 N N . GLY A 1 176 ? -0.521 -2.146 5.566 1.00 90.94 176 GLY A N 1
ATOM 1442 C CA . GLY A 1 176 ? 0.398 -2.782 6.520 1.00 90.94 176 GLY A CA 1
ATOM 1443 C C . GLY A 1 176 ? 0.909 -1.863 7.637 1.00 90.94 176 GLY A C 1
ATOM 1444 O O . GLY A 1 176 ? 1.385 -2.366 8.645 1.00 90.94 176 GLY A O 1
ATOM 1445 N N . ASP A 1 177 ? 0.772 -0.548 7.479 1.00 89.62 177 ASP A N 1
ATOM 1446 C CA . ASP A 1 177 ? 1.187 0.514 8.403 1.00 89.62 177 ASP A CA 1
ATOM 1447 C C . ASP A 1 177 ? 0.004 1.184 9.133 1.00 89.62 177 ASP A C 1
ATOM 1449 O O . ASP A 1 177 ? 0.167 2.185 9.831 1.00 89.62 177 ASP A O 1
ATOM 1453 N N . THR A 1 178 ? -1.214 0.658 8.986 1.00 92.56 178 THR A N 1
ATOM 1454 C CA . THR A 1 178 ? -2.395 1.199 9.665 1.00 92.56 178 THR A CA 1
ATOM 1455 C C . THR A 1 178 ? -2.605 0.484 10.996 1.00 92.56 178 THR A C 1
ATOM 1457 O O . THR A 1 178 ? -2.725 -0.737 11.029 1.00 92.56 178 THR A O 1
ATOM 1460 N N . LEU A 1 179 ? -2.690 1.226 12.106 1.00 93.38 179 LEU A N 1
ATOM 1461 C CA . LEU A 1 179 ? -3.063 0.681 13.419 1.00 93.38 179 LEU A CA 1
ATOM 1462 C C . LEU A 1 179 ? -4.587 0.621 13.609 1.00 93.38 179 LEU A C 1
ATOM 1464 O O . LEU A 1 179 ? -5.328 1.352 12.945 1.00 93.38 179 LEU A O 1
ATOM 1468 N N . PRO A 1 180 ? -5.071 -0.207 14.553 1.00 93.50 180 PRO A N 1
ATOM 1469 C CA . PRO A 1 180 ? -6.412 -0.055 15.106 1.00 93.50 180 PRO A CA 1
ATOM 1470 C C . PRO A 1 180 ? -6.635 1.352 15.666 1.00 93.50 180 PRO A C 1
ATOM 1472 O O . PRO A 1 180 ? -5.681 2.061 15.989 1.00 93.50 180 PRO A O 1
ATOM 1475 N N . ASP A 1 181 ? -7.898 1.744 15.829 1.00 91.19 181 ASP A N 1
ATOM 1476 C CA . ASP A 1 181 ? -8.207 3.000 16.509 1.00 91.19 181 ASP A CA 1
ATOM 1477 C C . ASP A 1 181 ? -7.803 2.906 17.987 1.00 91.19 181 ASP A C 1
ATOM 1479 O O . ASP A 1 181 ? -8.338 2.106 18.760 1.00 91.19 181 ASP A O 1
ATOM 1483 N N . ILE A 1 182 ? -6.809 3.713 18.345 1.00 93.62 182 ILE A N 1
ATOM 1484 C CA . ILE A 1 182 ? -6.167 3.746 19.659 1.00 93.62 182 ILE A CA 1
ATOM 1485 C C . ILE A 1 182 ? -6.393 5.085 20.359 1.00 93.62 182 ILE A C 1
ATOM 1487 O O . ILE A 1 182 ? -5.914 5.262 21.476 1.00 93.62 182 ILE A O 1
ATOM 1491 N N . ASP A 1 183 ? -7.083 6.043 19.729 1.00 91.94 183 ASP A N 1
ATOM 1492 C CA . ASP A 1 183 ? -7.127 7.420 20.228 1.00 91.94 183 ASP A CA 1
ATOM 1493 C C . ASP A 1 183 ? -7.756 7.497 21.622 1.00 91.94 183 ASP A C 1
ATOM 1495 O O . ASP A 1 183 ? -7.224 8.166 22.511 1.00 91.94 183 ASP A O 1
ATOM 1499 N N . GLU A 1 184 ? -8.825 6.727 21.844 1.00 92.75 184 GLU A N 1
ATOM 1500 C CA . GLU A 1 184 ? -9.532 6.652 23.125 1.00 92.75 184 GLU A CA 1
ATOM 1501 C C . GLU A 1 184 ? -8.659 6.141 24.284 1.00 92.75 184 GLU A C 1
ATOM 1503 O O . GLU A 1 184 ? -8.974 6.417 25.442 1.00 92.75 184 GLU A O 1
ATOM 1508 N N . LEU A 1 185 ? -7.553 5.445 24.000 1.00 95.88 185 LEU A N 1
ATOM 1509 C CA . LEU A 1 185 ? -6.633 4.942 25.024 1.00 95.88 185 LEU A CA 1
ATOM 1510 C C . LEU A 1 185 ? -5.765 6.059 25.625 1.00 95.88 185 LEU A C 1
ATOM 1512 O O . LEU A 1 185 ? -5.303 5.945 26.758 1.00 95.88 185 LEU A O 1
ATOM 1516 N N . PHE A 1 186 ? -5.588 7.172 24.908 1.00 96.19 186 PHE A N 1
ATOM 1517 C CA . PHE A 1 186 ? -4.774 8.315 25.333 1.00 96.19 186 PHE A CA 1
ATOM 1518 C C . PHE A 1 186 ? -5.603 9.336 26.116 1.00 96.19 186 PHE A C 1
ATOM 1520 O O . PHE A 1 186 ? -5.784 10.485 25.700 1.00 96.19 186 PHE A O 1
ATOM 1527 N N . THR A 1 187 ? -6.179 8.887 27.232 1.00 95.94 187 THR A N 1
ATOM 1528 C CA . THR A 1 187 ? -7.177 9.648 27.998 1.00 95.94 187 THR A CA 1
ATOM 1529 C C . THR A 1 187 ? -6.639 10.959 28.568 1.00 95.94 187 THR A C 1
ATOM 1531 O O . THR A 1 187 ? -7.309 11.991 28.440 1.00 95.94 187 THR A O 1
ATOM 1534 N N . THR A 1 188 ? -5.434 10.956 29.143 1.00 96.38 188 THR A N 1
ATOM 1535 C CA . THR A 1 188 ? -4.834 12.147 29.754 1.00 96.38 188 THR A CA 1
ATOM 1536 C C . THR A 1 188 ? -4.406 13.140 28.685 1.00 96.38 188 THR A C 1
ATOM 1538 O O . THR A 1 188 ? -4.720 14.330 28.783 1.00 96.38 188 THR A O 1
ATOM 1541 N N . ALA A 1 189 ? -3.754 12.663 27.621 1.00 95.88 189 ALA A N 1
ATOM 1542 C CA . ALA A 1 189 ? -3.374 13.503 26.492 1.00 95.88 189 ALA A CA 1
ATOM 1543 C C . ALA A 1 189 ? -4.609 14.140 25.839 1.00 95.88 189 ALA A C 1
ATOM 1545 O O . ALA A 1 189 ? -4.622 15.346 25.597 1.00 95.88 189 ALA A O 1
ATOM 1546 N N . ASN A 1 190 ? -5.684 13.374 25.638 1.00 95.25 190 ASN A N 1
ATOM 1547 C CA . ASN A 1 190 ? -6.935 13.878 25.072 1.00 95.25 190 ASN A CA 1
ATOM 1548 C C . ASN A 1 190 ? -7.654 14.877 25.978 1.00 95.25 190 ASN A C 1
ATOM 1550 O O . ASN A 1 190 ? -8.211 15.862 25.492 1.00 95.25 190 ASN A O 1
ATOM 1554 N N . ALA A 1 191 ? -7.659 14.654 27.294 1.00 95.38 191 ALA A N 1
ATOM 1555 C CA . ALA A 1 191 ? -8.203 15.621 28.240 1.00 95.38 191 ALA A CA 1
ATOM 1556 C C . ALA A 1 191 ? -7.432 16.947 28.184 1.00 95.38 191 ALA A C 1
ATOM 1558 O O . ALA A 1 191 ? -8.054 18.005 28.102 1.00 95.38 191 ALA A O 1
ATOM 1559 N N . TRP A 1 192 ? -6.101 16.883 28.147 1.00 95.88 192 TRP A N 1
ATOM 1560 C CA . TRP A 1 192 ? -5.251 18.065 28.053 1.00 95.88 192 TRP A CA 1
ATOM 1561 C C . TRP A 1 192 ? -5.428 18.810 26.723 1.00 95.88 192 TRP A C 1
ATOM 1563 O O . TRP A 1 192 ? -5.631 20.020 26.737 1.00 95.88 192 TRP A O 1
ATOM 1573 N N . LEU A 1 193 ? -5.456 18.108 25.583 1.00 94.62 193 LEU A N 1
ATOM 1574 C CA . LEU A 1 193 ? -5.688 18.713 24.260 1.00 94.62 193 LEU A CA 1
ATOM 1575 C C . LEU A 1 193 ? -7.007 19.491 24.201 1.00 94.62 193 LEU A C 1
ATOM 1577 O O . LEU A 1 193 ? -7.047 20.605 23.677 1.00 94.62 193 LEU A O 1
ATOM 1581 N N . ARG A 1 194 ? -8.069 18.944 24.809 1.00 94.06 194 ARG A N 1
ATOM 1582 C CA . ARG A 1 194 ? -9.357 19.639 24.944 1.00 94.06 194 ARG A CA 1
ATOM 1583 C C . ARG A 1 194 ? -9.250 20.907 25.790 1.00 94.06 194 ARG A C 1
ATOM 1585 O O . ARG A 1 194 ? -9.871 21.903 25.440 1.00 94.06 194 ARG A O 1
ATOM 1592 N N . GLN A 1 195 ? -8.470 20.890 26.872 1.00 94.25 195 GLN A N 1
ATOM 1593 C CA . GLN A 1 195 ? -8.265 22.068 27.725 1.00 94.25 195 GLN A CA 1
ATOM 1594 C C . GLN A 1 195 ? -7.524 23.192 26.997 1.00 94.25 195 GLN A C 1
ATOM 1596 O O . GLN A 1 195 ? -7.879 24.355 27.162 1.00 94.25 195 GLN A O 1
ATOM 1601 N N . VAL A 1 196 ? -6.520 22.857 26.180 1.00 93.19 196 VAL A N 1
ATOM 1602 C CA . VAL A 1 196 ? -5.742 23.850 25.416 1.00 93.19 196 VAL A CA 1
ATOM 1603 C C . VAL A 1 196 ? -6.373 24.222 24.069 1.00 93.19 196 VAL A C 1
ATOM 1605 O O . VAL A 1 196 ? -5.826 25.051 23.348 1.00 93.19 196 VAL A O 1
ATOM 1608 N N . GLY A 1 197 ? -7.523 23.634 23.722 1.00 92.00 197 GLY A N 1
ATOM 1609 C CA . GLY A 1 197 ? -8.264 23.950 22.499 1.00 92.00 197 GLY A CA 1
ATOM 1610 C C . GLY A 1 197 ? -7.594 23.470 21.207 1.00 92.00 197 GLY A C 1
ATOM 1611 O O . GLY A 1 197 ? -7.850 24.040 20.149 1.00 92.00 197 GLY A O 1
ATOM 1612 N N . ILE A 1 198 ? -6.740 22.444 21.273 1.00 86.75 198 ILE A N 1
ATOM 1613 C CA . ILE A 1 198 ? -6.071 21.880 20.094 1.00 86.75 198 ILE A CA 1
ATOM 1614 C C . ILE A 1 198 ? -6.936 20.737 19.534 1.00 86.75 198 ILE A C 1
ATOM 1616 O O . ILE A 1 198 ? -7.149 19.744 20.235 1.00 86.75 198 ILE A O 1
ATOM 1620 N N . PRO A 1 199 ? -7.451 20.850 18.293 1.00 80.12 199 PRO A N 1
ATOM 1621 C CA . PRO A 1 199 ? -8.220 19.783 17.656 1.00 80.12 199 PRO A CA 1
ATOM 1622 C C . PRO A 1 199 ? -7.323 18.602 17.243 1.00 80.12 199 PRO A C 1
ATOM 1624 O O . PRO A 1 199 ? -6.098 18.656 17.352 1.00 80.12 199 PRO A O 1
ATOM 1627 N N . GLY A 1 200 ? -7.934 17.524 16.739 1.00 77.62 200 GLY A N 1
ATOM 1628 C CA . GLY A 1 200 ? -7.199 16.378 16.194 1.00 77.62 200 GLY A CA 1
ATOM 1629 C C . GLY A 1 200 ? -6.195 16.802 15.114 1.00 77.62 200 GLY A C 1
ATOM 1630 O O . GLY A 1 200 ? -6.533 17.561 14.208 1.00 77.62 200 GLY A O 1
ATOM 1631 N N . HIS A 1 201 ? -4.954 16.322 15.221 1.00 87.62 201 HIS A N 1
ATOM 1632 C CA . HIS A 1 201 ? -3.849 16.693 14.336 1.00 87.62 201 HIS A CA 1
ATOM 1633 C C . HIS A 1 201 ? -2.991 15.466 14.001 1.00 87.62 201 HIS A C 1
ATOM 1635 O O . HIS A 1 201 ? -2.696 14.656 14.881 1.00 87.62 201 HIS A O 1
ATOM 1641 N N . HIS A 1 202 ? -2.541 15.345 12.747 1.00 88.69 202 HIS A N 1
ATOM 1642 C CA . HIS A 1 202 ? -1.797 14.173 12.261 1.00 88.69 202 HIS A CA 1
ATOM 1643 C C . HIS A 1 202 ? -0.520 13.896 13.077 1.00 88.69 202 HIS A C 1
ATOM 1645 O O . HIS A 1 202 ? -0.308 12.768 13.504 1.00 88.69 202 HIS A O 1
ATOM 1651 N N . ALA A 1 203 ? 0.266 14.930 13.398 1.00 93.00 203 ALA A N 1
ATOM 1652 C CA . ALA A 1 203 ? 1.451 14.813 14.256 1.00 93.00 203 ALA A CA 1
ATOM 1653 C C . ALA A 1 203 ? 1.158 14.214 15.646 1.00 93.00 203 ALA A C 1
ATOM 1655 O O . ALA A 1 203 ? 1.974 13.477 16.193 1.00 93.00 203 ALA A O 1
ATOM 1656 N N . ILE A 1 204 ? -0.018 14.500 16.217 1.00 94.38 204 ILE A N 1
ATOM 1657 C CA . ILE A 1 204 ? -0.436 13.946 17.511 1.00 94.38 204 ILE A CA 1
ATOM 1658 C C . ILE A 1 204 ? -0.795 12.469 17.349 1.00 94.38 204 ILE A C 1
ATOM 1660 O O . ILE A 1 204 ? -0.375 11.646 18.158 1.00 94.38 204 ILE A O 1
ATOM 1664 N N . ALA A 1 205 ? -1.544 12.122 16.297 1.00 92.56 205 ALA A N 1
ATOM 1665 C CA . ALA A 1 205 ? -1.881 10.733 15.990 1.00 92.56 205 ALA A CA 1
ATOM 1666 C C . ALA A 1 205 ? -0.619 9.884 15.743 1.00 92.56 205 ALA A C 1
ATOM 1668 O O . ALA A 1 205 ? -0.515 8.766 16.251 1.00 92.56 205 ALA A O 1
ATOM 1669 N N . GLN A 1 206 ? 0.371 10.441 15.040 1.00 93.44 206 GLN A N 1
ATOM 1670 C CA . GLN A 1 206 ? 1.670 9.809 14.827 1.00 93.44 206 GLN A CA 1
ATOM 1671 C C . GLN A 1 206 ? 2.428 9.632 16.148 1.00 93.44 206 GLN A C 1
ATOM 1673 O O . GLN A 1 206 ? 2.838 8.520 16.459 1.00 93.44 206 GLN A O 1
ATOM 1678 N N . ALA A 1 207 ? 2.522 10.675 16.980 1.00 95.31 207 ALA A N 1
ATOM 1679 C CA . ALA A 1 207 ? 3.164 10.601 18.294 1.00 95.31 207 ALA A CA 1
ATOM 1680 C C . ALA A 1 207 ? 2.543 9.520 19.203 1.00 95.31 207 ALA A C 1
ATOM 1682 O O . ALA A 1 207 ? 3.262 8.764 19.854 1.00 95.31 207 ALA A O 1
ATOM 1683 N N . LYS A 1 208 ? 1.208 9.408 19.218 1.00 95.44 208 LYS A N 1
ATOM 1684 C CA . LYS A 1 208 ? 0.481 8.350 19.942 1.00 95.44 208 LYS A CA 1
ATOM 1685 C C . LYS A 1 208 ? 0.793 6.955 19.397 1.00 95.44 208 LYS A C 1
ATOM 1687 O O . LYS A 1 208 ? 1.039 6.038 20.176 1.00 95.44 208 LYS A O 1
ATOM 1692 N N . SER A 1 209 ? 0.816 6.804 18.074 1.00 93.50 209 SER A N 1
ATOM 1693 C CA . SER A 1 209 ? 1.145 5.539 17.404 1.00 93.50 209 SER A CA 1
ATOM 1694 C C . SER A 1 209 ? 2.570 5.090 17.735 1.00 93.50 209 SER A C 1
ATOM 1696 O O . SER A 1 209 ? 2.768 3.958 18.173 1.00 93.50 209 SER A O 1
ATOM 1698 N N . THR A 1 210 ? 3.544 6.002 17.642 1.00 92.62 210 THR A N 1
ATOM 1699 C CA . THR A 1 210 ? 4.941 5.770 18.039 1.00 92.62 210 THR A CA 1
ATOM 1700 C C . THR A 1 210 ? 5.039 5.335 19.501 1.00 92.62 210 THR A C 1
ATOM 1702 O O . THR A 1 210 ? 5.694 4.340 19.806 1.00 92.62 210 THR A O 1
ATOM 1705 N N . ALA A 1 211 ? 4.343 6.026 20.411 1.00 93.81 211 ALA A N 1
ATOM 1706 C CA . ALA A 1 211 ? 4.347 5.687 21.832 1.00 93.81 211 ALA A CA 1
ATOM 1707 C C . ALA A 1 211 ? 3.762 4.292 22.112 1.00 93.81 211 ALA A C 1
ATOM 1709 O O . ALA A 1 211 ? 4.319 3.536 22.911 1.00 93.81 211 ALA A O 1
ATOM 1710 N N . LEU A 1 212 ? 2.667 3.927 21.437 1.00 92.94 212 LEU A N 1
ATOM 1711 C CA . LEU A 1 212 ? 2.063 2.602 21.567 1.00 92.94 212 LEU A CA 1
ATOM 1712 C C . LEU A 1 212 ? 2.990 1.499 21.039 1.00 92.94 212 LEU A C 1
ATOM 1714 O O . LEU A 1 212 ? 3.177 0.484 21.706 1.00 92.94 212 LEU A O 1
ATOM 1718 N N . LEU A 1 213 ? 3.585 1.684 19.861 1.00 90.75 213 LEU A N 1
ATOM 1719 C CA . LEU A 1 213 ? 4.479 0.690 19.264 1.00 90.75 213 LEU A CA 1
ATOM 1720 C C . LEU A 1 213 ? 5.731 0.479 20.114 1.00 90.75 213 LEU A C 1
ATOM 1722 O O . LEU A 1 213 ? 6.090 -0.665 20.395 1.00 90.75 213 LEU A O 1
ATOM 1726 N N . ALA A 1 214 ? 6.336 1.563 20.605 1.00 90.00 214 ALA A N 1
ATOM 1727 C CA . ALA A 1 214 ? 7.447 1.490 21.548 1.00 90.00 214 ALA A CA 1
ATOM 1728 C C . ALA A 1 214 ? 7.063 0.713 22.815 1.00 90.00 214 ALA A C 1
ATOM 1730 O O . ALA A 1 214 ? 7.820 -0.127 23.297 1.00 90.00 214 ALA A O 1
ATOM 1731 N N . ARG A 1 215 ? 5.848 0.930 23.332 1.00 89.94 215 ARG A N 1
ATOM 1732 C CA . ARG A 1 215 ? 5.336 0.199 24.494 1.00 89.94 215 ARG A CA 1
ATOM 1733 C C . ARG A 1 215 ? 5.146 -1.299 24.231 1.00 89.94 215 ARG A C 1
ATOM 1735 O O . ARG A 1 215 ? 5.343 -2.092 25.158 1.00 89.94 215 ARG A O 1
ATOM 1742 N N . LEU A 1 216 ? 4.691 -1.678 23.038 1.00 85.50 216 LEU A N 1
ATOM 1743 C CA . LEU A 1 216 ? 4.318 -3.057 22.706 1.00 85.50 216 LEU A CA 1
ATOM 1744 C C . LEU A 1 216 ? 5.488 -3.905 22.199 1.00 85.50 216 LEU A C 1
ATOM 1746 O O . LEU A 1 216 ? 5.490 -5.110 22.444 1.00 85.50 216 LEU A O 1
ATOM 1750 N N . HIS A 1 217 ? 6.458 -3.304 21.508 1.00 76.62 217 HIS A N 1
ATOM 1751 C CA . HIS A 1 217 ? 7.534 -4.043 20.853 1.00 76.62 217 HIS A CA 1
ATOM 1752 C C . HIS A 1 217 ? 8.823 -4.040 21.669 1.00 76.62 217 HIS A C 1
ATOM 1754 O O . HIS A 1 217 ? 9.259 -5.124 22.029 1.00 76.62 217 HIS A O 1
ATOM 1760 N N . HIS A 1 218 ? 9.379 -2.884 22.045 1.00 62.75 218 HIS A N 1
ATOM 1761 C CA . HIS A 1 218 ? 10.504 -2.771 22.984 1.00 62.75 218 HIS A CA 1
ATOM 1762 C C . HIS A 1 218 ? 10.585 -1.330 23.522 1.00 62.75 218 HIS A C 1
ATOM 1764 O O . HIS A 1 218 ? 10.772 -0.412 22.720 1.00 62.75 218 HIS A O 1
ATOM 1770 N N . PRO A 1 219 ? 10.490 -1.091 24.845 1.00 57.47 219 PRO A N 1
ATOM 1771 C CA . PRO A 1 219 ? 10.686 0.243 25.400 1.00 57.47 219 PRO A CA 1
ATOM 1772 C C . PRO A 1 219 ? 12.163 0.634 25.250 1.00 57.47 219 PRO A C 1
ATOM 1774 O O . PRO A 1 219 ? 13.006 0.173 26.013 1.00 57.47 219 PRO A O 1
ATOM 1777 N N . ASN A 1 220 ? 12.481 1.449 24.245 1.00 61.31 220 ASN A N 1
ATOM 1778 C CA . ASN A 1 220 ? 13.805 2.045 24.068 1.00 61.31 220 ASN A CA 1
ATOM 1779 C C . ASN A 1 220 ? 13.743 3.548 24.383 1.00 61.31 220 ASN A C 1
ATOM 1781 O O . ASN A 1 220 ? 12.739 4.201 24.097 1.00 61.31 220 ASN A O 1
ATOM 1785 N N . GLU A 1 221 ? 14.824 4.105 24.931 1.00 66.62 221 GLU A N 1
ATOM 1786 C CA . GLU A 1 221 ? 14.987 5.547 25.176 1.00 66.62 221 GLU A CA 1
ATOM 1787 C C . GLU A 1 221 ? 14.794 6.377 23.892 1.00 66.62 221 GLU A C 1
ATOM 1789 O O . GLU A 1 221 ? 14.294 7.500 23.941 1.00 66.62 221 GLU A O 1
ATOM 1794 N N . GLU A 1 222 ? 15.080 5.786 22.728 1.00 79.12 222 GLU A N 1
ATOM 1795 C CA . GLU A 1 222 ? 14.873 6.378 21.400 1.00 79.12 222 GLU A CA 1
ATOM 1796 C C . GLU A 1 222 ? 13.405 6.749 21.111 1.00 79.12 222 GLU A C 1
ATOM 1798 O O . GLU A 1 222 ? 13.133 7.714 20.394 1.00 79.12 222 GLU A O 1
ATOM 1803 N N . ALA A 1 223 ? 12.444 6.050 21.723 1.00 82.44 223 ALA A N 1
ATOM 1804 C CA . ALA A 1 223 ? 11.023 6.309 21.511 1.00 82.44 223 ALA A CA 1
ATOM 1805 C C . ALA A 1 223 ? 10.607 7.711 21.975 1.00 82.44 223 ALA A C 1
ATOM 1807 O O . ALA A 1 223 ? 9.764 8.346 21.345 1.00 82.44 223 ALA A O 1
ATOM 1808 N N . VAL A 1 224 ? 11.204 8.223 23.058 1.00 86.81 224 VAL A N 1
ATOM 1809 C CA . VAL A 1 224 ? 10.893 9.569 23.562 1.00 86.81 224 VAL A CA 1
ATOM 1810 C C . VAL A 1 224 ? 11.326 10.624 22.549 1.00 86.81 224 VAL A C 1
ATOM 1812 O O . VAL A 1 224 ? 10.550 11.531 22.247 1.00 86.81 224 VAL A O 1
ATOM 1815 N N . THR A 1 225 ? 12.522 10.474 21.977 1.00 89.81 225 THR A N 1
ATOM 1816 C CA . THR A 1 225 ? 13.037 11.359 20.926 1.00 89.81 225 THR A CA 1
ATOM 1817 C C . THR A 1 225 ? 12.123 11.341 19.703 1.00 89.81 225 THR A C 1
ATOM 1819 O O . THR A 1 225 ? 11.683 12.398 19.259 1.00 89.81 225 THR A O 1
ATOM 1822 N N . GLN A 1 226 ? 11.724 10.158 19.227 1.00 91.19 226 GLN A N 1
ATOM 1823 C CA . GLN A 1 226 ? 10.821 10.022 18.077 1.00 91.19 226 GLN A CA 1
ATOM 1824 C C . GLN A 1 226 ? 9.435 10.643 18.333 1.00 91.19 226 GLN A C 1
ATOM 1826 O O . GLN A 1 226 ? 8.861 11.291 17.456 1.00 91.19 226 GLN A O 1
ATOM 1831 N N . ILE A 1 227 ? 8.887 10.502 19.546 1.00 93.06 227 ILE A N 1
ATOM 1832 C CA . ILE A 1 227 ? 7.632 11.164 19.942 1.00 93.06 227 ILE A CA 1
ATOM 1833 C C . ILE A 1 227 ? 7.798 12.690 19.897 1.00 93.06 227 ILE A C 1
ATOM 1835 O O . ILE A 1 227 ? 6.928 13.392 19.379 1.00 93.06 227 ILE A O 1
ATOM 1839 N N . GLN A 1 228 ? 8.909 13.221 20.413 1.00 91.75 228 GLN A N 1
ATOM 1840 C CA . GLN A 1 228 ? 9.191 14.659 20.382 1.00 91.75 228 GLN A CA 1
ATOM 1841 C C . GLN A 1 228 ? 9.377 15.188 18.955 1.00 91.75 228 GLN A C 1
ATOM 1843 O O . GLN A 1 228 ? 8.911 16.288 18.654 1.00 91.75 228 GLN A O 1
ATOM 1848 N N . GLU A 1 229 ? 10.011 14.409 18.078 1.00 93.62 229 GLU A N 1
ATOM 1849 C CA . GLU A 1 229 ? 10.165 14.705 16.651 1.00 93.62 229 GLU A CA 1
ATOM 1850 C C . GLU A 1 229 ? 8.816 14.787 15.933 1.00 93.62 229 GLU A C 1
ATOM 1852 O O . GLU A 1 229 ? 8.569 15.743 15.197 1.00 93.62 229 GLU A O 1
ATOM 1857 N N . CYS A 1 230 ? 7.894 13.860 16.215 1.00 94.38 230 CYS A N 1
ATOM 1858 C CA . CYS A 1 230 ? 6.532 13.932 15.682 1.00 94.38 230 CYS A CA 1
ATOM 1859 C C . CYS A 1 230 ? 5.859 15.261 16.059 1.00 94.38 230 CYS A C 1
ATOM 1861 O O . CYS A 1 230 ? 5.159 15.862 15.252 1.00 94.38 230 CYS A O 1
ATOM 1863 N N . LEU A 1 231 ? 6.094 15.755 17.278 1.00 95.25 231 LEU A N 1
ATOM 1864 C CA . LEU A 1 231 ? 5.464 16.959 17.822 1.00 95.25 231 LEU A CA 1
ATOM 1865 C C . LEU A 1 231 ? 6.215 18.270 17.501 1.00 95.25 231 LEU A C 1
ATOM 1867 O O . LEU A 1 231 ? 5.887 19.318 18.069 1.00 95.25 231 LEU A O 1
ATOM 1871 N N . GLN A 1 232 ? 7.192 18.256 16.586 1.00 94.19 232 GLN A N 1
ATOM 1872 C CA . GLN A 1 232 ? 7.916 19.461 16.151 1.00 94.19 232 GLN A CA 1
ATOM 1873 C C . GLN A 1 232 ? 7.028 20.598 15.622 1.00 94.19 232 GLN A C 1
ATOM 1875 O O . GLN A 1 232 ? 7.341 21.750 15.936 1.00 94.19 232 GLN A O 1
ATOM 1880 N N . PRO A 1 233 ? 5.902 20.337 14.921 1.00 94.31 233 PRO A N 1
ATOM 1881 C CA . PRO A 1 233 ? 4.997 21.399 14.477 1.00 94.31 233 PRO A CA 1
ATOM 1882 C C . PRO A 1 233 ? 4.395 22.244 15.613 1.00 94.31 233 PRO A C 1
ATOM 1884 O O . PRO A 1 233 ? 3.885 23.333 15.359 1.00 94.31 233 PRO A O 1
ATOM 1887 N N . PHE A 1 234 ? 4.439 21.768 16.863 1.00 93.44 234 PHE A N 1
ATOM 1888 C CA . PHE A 1 234 ? 3.922 22.499 18.018 1.00 93.44 234 PHE A CA 1
ATOM 1889 C C . PHE A 1 234 ? 5.019 23.315 18.724 1.00 93.44 234 PHE A C 1
ATOM 1891 O O . PHE A 1 234 ? 6.154 22.840 18.852 1.00 93.44 234 PHE A O 1
ATOM 1898 N N . PRO A 1 235 ? 4.683 24.505 19.263 1.00 92.88 235 PRO A N 1
ATOM 1899 C CA . PRO A 1 235 ? 5.558 25.265 20.152 1.00 92.88 235 PRO A CA 1
ATOM 1900 C C . PRO A 1 235 ? 6.034 24.436 21.348 1.00 92.88 235 PRO A C 1
ATOM 1902 O O . PRO A 1 235 ? 5.282 23.617 21.881 1.00 92.88 235 PRO A O 1
ATOM 1905 N N . GLN A 1 236 ? 7.250 24.702 21.832 1.00 90.50 236 GLN A N 1
ATOM 1906 C CA . GLN A 1 236 ? 7.849 23.968 22.955 1.00 90.50 236 GLN A CA 1
ATOM 1907 C C . GLN A 1 236 ? 6.954 23.948 24.209 1.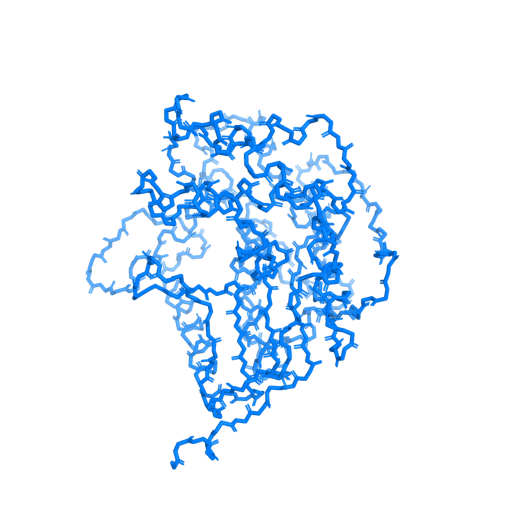00 90.50 236 GLN A C 1
ATOM 1909 O O . GLN A 1 236 ? 6.813 22.902 24.840 1.00 90.50 236 GLN A O 1
ATOM 1914 N N . SER A 1 237 ? 6.280 25.065 24.511 1.00 92.25 237 SER A N 1
ATOM 1915 C CA . SER A 1 237 ? 5.353 25.194 25.647 1.00 92.25 237 SER A CA 1
ATOM 1916 C C . SER A 1 237 ? 4.171 24.218 25.604 1.00 92.25 237 SER A C 1
ATOM 1918 O O . SER A 1 237 ? 3.632 23.866 26.650 1.00 92.25 237 SER A O 1
ATOM 1920 N N . LEU A 1 238 ? 3.774 23.768 24.411 1.00 93.19 238 LEU A N 1
ATOM 1921 C CA . LEU A 1 238 ? 2.723 22.769 24.203 1.00 93.19 238 LEU A CA 1
ATOM 1922 C C . LEU A 1 238 ? 3.302 21.363 24.019 1.00 93.19 238 LEU A C 1
ATOM 1924 O O . LEU A 1 238 ? 2.698 20.381 24.449 1.00 93.19 238 LEU A O 1
ATOM 1928 N N . ARG A 1 239 ? 4.485 21.265 23.406 1.00 93.19 239 ARG A N 1
ATOM 1929 C CA . ARG A 1 239 ? 5.156 20.003 23.090 1.00 93.19 239 ARG A CA 1
ATOM 1930 C C . ARG A 1 239 ? 5.511 19.202 24.337 1.00 93.19 239 ARG A C 1
ATOM 1932 O O . ARG A 1 239 ? 5.226 18.009 24.388 1.00 93.19 239 ARG A O 1
ATOM 1939 N N . GLU A 1 240 ? 6.122 19.838 25.335 1.00 91.81 240 GLU A N 1
ATOM 1940 C CA . GLU A 1 240 ? 6.601 19.141 26.535 1.00 91.81 240 GLU A CA 1
ATOM 1941 C C . GLU A 1 240 ? 5.461 18.533 27.376 1.00 91.81 240 GLU A C 1
ATOM 1943 O O . GLU A 1 240 ? 5.539 17.338 27.688 1.00 91.81 240 GLU A O 1
ATOM 1948 N N . PRO A 1 241 ? 4.379 19.270 27.717 1.00 94.75 241 PRO A N 1
ATOM 1949 C CA . PRO A 1 241 ? 3.248 18.680 28.429 1.00 94.75 241 PRO A CA 1
ATOM 1950 C C . PRO A 1 241 ? 2.552 17.583 27.618 1.00 94.75 241 PRO A C 1
ATOM 1952 O O . PRO A 1 241 ? 2.216 16.536 28.170 1.00 94.75 241 PRO A O 1
ATOM 1955 N N . LEU A 1 242 ? 2.373 17.788 26.308 1.00 95.69 242 LEU A N 1
ATOM 1956 C CA . LEU A 1 242 ? 1.726 16.807 25.441 1.00 95.69 242 LEU A CA 1
ATOM 1957 C C . LEU A 1 242 ? 2.528 15.506 25.355 1.00 95.69 242 LEU A C 1
ATOM 1959 O O . LEU A 1 242 ? 1.969 14.431 25.558 1.00 95.69 242 LEU A O 1
ATOM 1963 N N . CYS A 1 243 ? 3.836 15.604 25.111 1.00 95.19 243 CYS A N 1
ATOM 1964 C CA . CYS A 1 243 ? 4.743 14.459 25.078 1.00 95.19 243 CYS A CA 1
ATOM 1965 C C . CYS A 1 243 ? 4.682 13.673 26.394 1.00 95.19 243 CYS A C 1
ATOM 1967 O O . CYS A 1 243 ? 4.550 12.451 26.381 1.00 95.19 243 CYS A O 1
ATOM 1969 N N . ARG A 1 244 ? 4.714 14.373 27.536 1.00 95.12 244 ARG A N 1
ATOM 1970 C CA . ARG A 1 244 ? 4.604 13.753 28.863 1.00 95.12 244 ARG A CA 1
ATOM 1971 C C . ARG A 1 244 ? 3.290 12.992 29.031 1.00 95.12 244 ARG A C 1
ATOM 1973 O O . ARG A 1 244 ? 3.312 11.853 29.488 1.00 95.12 244 ARG A O 1
ATOM 1980 N N . ASN A 1 245 ? 2.167 13.597 28.647 1.00 96.50 245 ASN A N 1
ATOM 1981 C CA . ASN A 1 245 ? 0.851 12.967 28.757 1.00 96.50 245 ASN A CA 1
ATOM 1982 C C . ASN A 1 245 ? 0.727 11.736 27.848 1.00 96.50 245 ASN A C 1
ATOM 1984 O O . ASN A 1 245 ? 0.214 10.713 28.289 1.00 96.50 245 ASN A O 1
ATOM 1988 N N . ILE A 1 246 ? 1.244 11.807 26.615 1.00 96.56 246 ILE A N 1
ATOM 1989 C CA . ILE A 1 246 ? 1.262 10.676 25.673 1.00 96.56 246 ILE A CA 1
ATOM 1990 C C . ILE A 1 246 ? 2.065 9.503 26.245 1.00 96.56 246 ILE A C 1
ATOM 1992 O O . ILE A 1 246 ? 1.583 8.373 26.234 1.00 96.56 246 ILE A O 1
ATOM 1996 N N . ILE A 1 247 ? 3.264 9.766 26.772 1.00 94.25 247 ILE A N 1
ATOM 1997 C CA . ILE A 1 247 ? 4.121 8.733 27.374 1.00 94.25 247 ILE A CA 1
ATOM 1998 C C . ILE A 1 247 ? 3.443 8.111 28.599 1.00 94.25 247 ILE A C 1
ATOM 2000 O O . ILE A 1 247 ? 3.467 6.892 28.766 1.00 94.25 247 ILE A O 1
ATOM 2004 N N . MET A 1 248 ? 2.823 8.940 29.444 1.00 94.62 248 MET A N 1
ATOM 2005 C CA . MET A 1 248 ? 2.129 8.481 30.645 1.00 94.62 248 MET A CA 1
ATOM 2006 C C . MET A 1 248 ? 0.953 7.558 30.312 1.00 94.62 248 MET A C 1
ATOM 2008 O O . MET A 1 248 ? 0.846 6.488 30.908 1.00 94.62 248 MET A O 1
ATOM 2012 N N . ASP A 1 249 ? 0.110 7.938 29.347 1.00 96.50 249 ASP A N 1
ATOM 2013 C CA . ASP A 1 249 ? -0.985 7.082 28.888 1.00 96.50 249 ASP A CA 1
ATOM 2014 C C . ASP A 1 249 ? -0.419 5.773 28.306 1.00 96.50 249 ASP A C 1
ATOM 2016 O O . ASP A 1 249 ? -0.769 4.685 28.774 1.00 96.50 249 ASP A O 1
ATOM 2020 N N . ALA A 1 250 ? 0.532 5.868 27.365 1.00 94.50 250 ALA A N 1
ATOM 2021 C CA . ALA A 1 250 ? 1.135 4.720 26.686 1.00 94.50 250 ALA A CA 1
ATOM 2022 C C . ALA A 1 250 ? 1.754 3.698 27.646 1.00 94.50 250 ALA A C 1
ATOM 2024 O O . ALA A 1 250 ? 1.609 2.499 27.424 1.00 94.50 250 ALA A O 1
ATOM 2025 N N . ALA A 1 251 ? 2.389 4.133 28.738 1.00 92.19 251 ALA A N 1
ATOM 2026 C CA . ALA A 1 251 ? 3.004 3.237 29.718 1.00 92.19 251 ALA A CA 1
ATOM 2027 C C . ALA A 1 251 ? 2.017 2.199 30.290 1.00 92.19 251 ALA A C 1
ATOM 2029 O O . ALA A 1 251 ? 2.407 1.067 30.600 1.00 92.19 251 ALA A O 1
ATOM 2030 N N . THR A 1 252 ? 0.736 2.563 30.385 1.00 92.12 252 THR A N 1
ATOM 2031 C CA . THR A 1 252 ? -0.317 1.730 30.979 1.00 92.12 252 THR A CA 1
ATOM 2032 C C . THR A 1 252 ? -1.065 0.856 29.974 1.00 92.12 252 THR A C 1
ATOM 2034 O O . THR A 1 252 ? -1.691 -0.122 30.383 1.00 92.12 252 THR A O 1
ATOM 2037 N N . ILE A 1 253 ? -0.970 1.157 28.674 1.00 94.25 253 ILE A N 1
ATOM 2038 C CA . ILE A 1 253 ? -1.730 0.461 27.633 1.00 94.25 253 ILE A CA 1
ATOM 2039 C C . ILE A 1 253 ? -1.226 -0.976 27.466 1.00 94.25 253 ILE A C 1
ATOM 2041 O O . ILE A 1 253 ? -0.025 -1.241 27.349 1.00 94.25 253 ILE A O 1
ATOM 2045 N N . ARG A 1 254 ? -2.168 -1.917 27.406 1.00 92.88 254 ARG A N 1
ATOM 2046 C CA . ARG A 1 254 ? -1.946 -3.320 27.052 1.00 92.88 254 ARG A CA 1
ATOM 2047 C C . ARG A 1 254 ? -2.690 -3.647 25.765 1.00 92.88 254 ARG A C 1
ATOM 2049 O O . ARG A 1 254 ? -3.692 -3.031 25.419 1.00 92.88 254 ARG A O 1
ATOM 2056 N N . LEU A 1 255 ? -2.246 -4.706 25.097 1.00 91.88 255 LEU A N 1
ATOM 2057 C CA . LEU A 1 255 ? -2.866 -5.192 23.863 1.00 91.88 255 LEU A CA 1
ATOM 2058 C C . LEU A 1 255 ? -4.361 -5.524 24.031 1.00 91.88 255 LEU A C 1
ATOM 2060 O O . LEU A 1 255 ? -5.144 -5.297 23.119 1.00 91.88 255 LEU A O 1
ATOM 2064 N N . THR A 1 256 ? -4.763 -6.008 25.210 1.00 93.44 256 THR A N 1
ATOM 2065 C CA . THR A 1 256 ? -6.164 -6.316 25.552 1.00 93.44 256 THR A CA 1
ATOM 2066 C C . THR A 1 256 ? -7.055 -5.087 25.691 1.00 93.44 256 THR A C 1
ATOM 2068 O O . THR A 1 256 ? -8.273 -5.230 25.714 1.00 93.44 256 THR A O 1
ATOM 2071 N N . ASP A 1 257 ? -6.465 -3.899 25.833 1.00 94.69 257 ASP A N 1
ATOM 2072 C CA . ASP A 1 257 ? -7.213 -2.651 25.970 1.00 94.69 257 ASP A CA 1
ATOM 2073 C C . ASP A 1 257 ? -7.618 -2.099 24.584 1.00 94.69 257 ASP A C 1
ATOM 2075 O O . ASP A 1 257 ? -8.55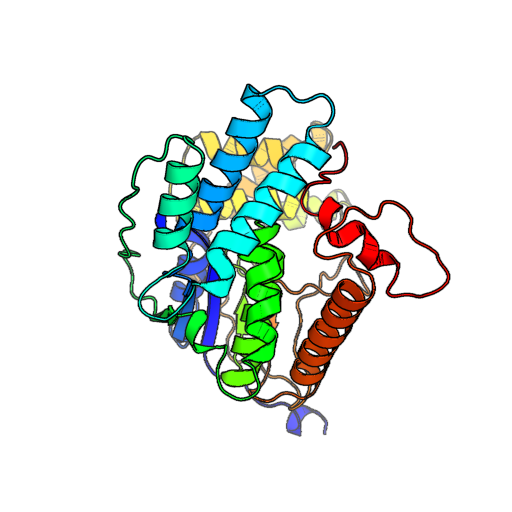5 -1.309 24.478 1.00 94.69 257 ASP A O 1
ATOM 2079 N N . ILE A 1 258 ? -6.962 -2.556 23.507 1.00 95.38 258 ILE A N 1
ATOM 2080 C CA . ILE A 1 258 ? -7.287 -2.191 22.123 1.00 95.38 258 ILE A CA 1
ATOM 2081 C C . ILE A 1 258 ? -8.552 -2.933 21.679 1.00 95.38 258 ILE A C 1
ATOM 2083 O O . ILE A 1 258 ? -8.649 -4.159 21.776 1.00 95.38 258 ILE A O 1
ATOM 2087 N N . ARG A 1 259 ? -9.530 -2.191 21.151 1.00 94.31 259 ARG A N 1
ATOM 2088 C CA . ARG A 1 259 ? -10.813 -2.766 20.735 1.00 94.31 259 ARG A CA 1
ATOM 2089 C C . ARG A 1 259 ? -10.669 -3.608 19.457 1.00 94.31 259 ARG A C 1
ATOM 2091 O O . ARG A 1 259 ? -10.124 -3.112 18.471 1.00 94.31 259 ARG A O 1
ATOM 2098 N N . PRO A 1 260 ? -11.214 -4.840 19.422 1.00 94.88 260 PRO A N 1
ATOM 2099 C CA . PRO A 1 260 ? -11.334 -5.603 18.182 1.00 94.88 260 PRO A CA 1
ATOM 2100 C C . PRO A 1 260 ? -12.299 -4.923 17.202 1.00 94.88 260 PRO A C 1
ATOM 2102 O O . PRO A 1 260 ? -13.184 -4.170 17.608 1.00 94.88 260 PRO A O 1
ATOM 2105 N N . LEU A 1 261 ? -12.208 -5.270 15.914 1.00 94.25 261 LEU A N 1
ATOM 2106 C CA . LEU A 1 261 ? -13.147 -4.791 14.886 1.00 94.25 261 LEU A CA 1
ATOM 2107 C C . LEU A 1 261 ? -14.576 -5.285 15.123 1.00 94.25 261 LEU A C 1
ATOM 2109 O O . LEU A 1 261 ? -15.540 -4.630 14.730 1.00 94.25 261 LEU A O 1
ATOM 2113 N N . GLY A 1 262 ? -14.717 -6.475 15.714 1.00 93.31 262 GLY A N 1
ATOM 2114 C CA . GLY A 1 262 ? -16.002 -7.155 15.828 1.00 93.31 262 GLY A CA 1
ATOM 2115 C C . GLY A 1 262 ? -16.612 -7.480 14.458 1.00 93.31 262 GLY A C 1
ATOM 2116 O O . GLY A 1 262 ? -15.907 -7.764 13.486 1.00 93.31 262 GLY A O 1
ATOM 2117 N N . SER A 1 263 ? -17.943 -7.485 14.380 1.00 93.88 263 SER A N 1
ATOM 2118 C CA . SER A 1 263 ? -18.674 -7.709 13.128 1.00 93.88 263 SER A CA 1
ATOM 2119 C C . SER A 1 263 ? -18.822 -6.396 12.364 1.00 93.88 263 SER A C 1
ATOM 2121 O O . SER A 1 263 ? -19.499 -5.477 12.824 1.00 93.88 263 SER A O 1
ATOM 2123 N N . VAL A 1 264 ? -18.213 -6.314 11.182 1.00 94.88 264 VAL A N 1
ATOM 2124 C CA . VAL A 1 264 ? -18.358 -5.164 10.283 1.00 94.88 264 VAL A CA 1
ATOM 2125 C C . VAL A 1 264 ? -19.424 -5.486 9.247 1.00 94.88 264 VAL A C 1
ATOM 2127 O O . VAL A 1 264 ? -19.435 -6.582 8.692 1.00 94.88 264 VAL A O 1
ATOM 2130 N N . ALA A 1 265 ? -20.3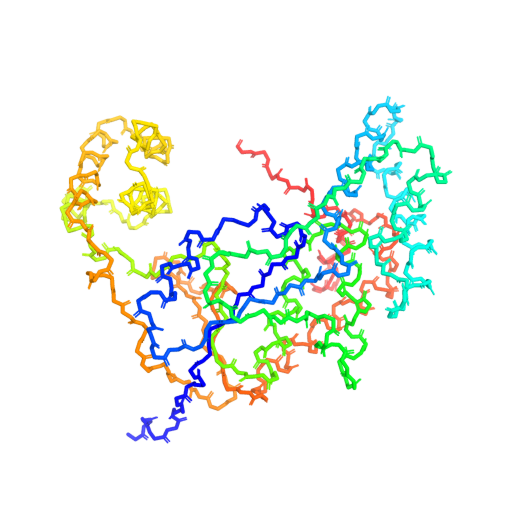32 -4.546 8.978 1.00 94.50 265 ALA A N 1
ATOM 2131 C CA . ALA A 1 265 ? -21.420 -4.745 8.027 1.00 94.50 265 ALA A CA 1
ATOM 2132 C C . ALA A 1 265 ? -21.522 -3.601 7.012 1.00 94.50 265 ALA A C 1
ATOM 2134 O O . ALA A 1 265 ? -21.462 -2.425 7.377 1.00 94.50 265 ALA A O 1
ATOM 2135 N N . CYS A 1 266 ? -21.745 -3.944 5.742 1.00 94.88 266 CYS A N 1
ATOM 2136 C CA . CYS A 1 266 ? -21.899 -2.988 4.644 1.00 94.88 266 CYS A CA 1
ATOM 2137 C C . CYS A 1 266 ? -23.157 -3.277 3.814 1.00 94.88 266 CYS A C 1
ATOM 2139 O O . CYS A 1 266 ? -23.810 -4.313 3.963 1.00 94.88 266 CYS A O 1
ATOM 2141 N N . TYR A 1 267 ? -23.521 -2.350 2.928 1.00 95.38 267 TYR A N 1
ATOM 2142 C CA . TYR A 1 267 ? -24.531 -2.629 1.907 1.00 95.38 267 TYR A CA 1
ATOM 2143 C C . TYR A 1 267 ? -23.928 -3.496 0.801 1.00 95.38 267 TYR A C 1
ATOM 2145 O O . TYR A 1 267 ? -22.762 -3.336 0.456 1.00 95.38 267 TYR A O 1
ATOM 2153 N N . ARG A 1 268 ? -24.740 -4.378 0.208 1.00 93.94 268 ARG A N 1
ATOM 2154 C CA . ARG A 1 268 ? -24.283 -5.419 -0.731 1.00 93.94 268 ARG A CA 1
ATOM 2155 C C . ARG A 1 268 ? -23.327 -4.941 -1.827 1.00 93.94 268 ARG A C 1
ATOM 2157 O O . ARG A 1 268 ? -22.348 -5.615 -2.115 1.00 93.94 268 ARG A O 1
ATOM 2164 N N . ASP A 1 269 ? -23.631 -3.803 -2.438 1.00 96.00 269 ASP A N 1
ATOM 2165 C CA . ASP A 1 269 ? -22.918 -3.300 -3.613 1.00 96.00 269 ASP A CA 1
ATOM 2166 C C . ASP A 1 269 ? -21.955 -2.140 -3.300 1.00 96.00 269 ASP A C 1
ATOM 2168 O O . ASP A 1 269 ? -21.345 -1.606 -4.229 1.00 96.00 269 ASP A O 1
ATOM 2172 N N . LEU A 1 270 ? -21.812 -1.750 -2.026 1.00 95.88 270 LEU A N 1
ATOM 2173 C CA . LEU A 1 270 ? -21.035 -0.584 -1.595 1.00 95.88 270 LEU A CA 1
ATOM 2174 C C . LEU A 1 270 ? -19.922 -0.979 -0.616 1.00 95.88 270 LEU A C 1
ATOM 2176 O O . LEU A 1 270 ? -20.173 -1.781 0.288 1.00 95.88 270 LEU A O 1
ATOM 2180 N N . PRO A 1 271 ? -18.721 -0.389 -0.739 1.00 96.00 271 PRO A N 1
ATOM 2181 C CA . PRO A 1 271 ? -17.684 -0.558 0.257 1.00 96.00 271 PRO A CA 1
ATOM 2182 C C . PRO A 1 271 ? -17.963 0.306 1.492 1.00 96.00 271 PRO A C 1
ATOM 2184 O O . PRO A 1 271 ? -18.649 1.328 1.424 1.00 96.00 271 PRO A O 1
ATOM 2187 N N . VAL A 1 272 ? -17.373 -0.087 2.613 1.00 95.31 272 VAL A N 1
ATOM 2188 C CA . VAL A 1 272 ? -17.017 0.822 3.703 1.00 95.31 272 VAL A CA 1
ATOM 2189 C C . VAL A 1 272 ? -15.587 1.303 3.469 1.00 95.31 272 VAL A C 1
ATOM 2191 O O . VAL A 1 272 ? -14.742 0.521 3.038 1.00 95.31 272 VAL A O 1
ATOM 2194 N N . LEU A 1 273 ? -15.335 2.586 3.712 1.00 95.00 273 LEU A N 1
ATOM 2195 C CA . LEU A 1 273 ? -14.039 3.240 3.520 1.00 95.00 273 LEU A CA 1
ATOM 2196 C C . LEU A 1 273 ? -13.645 3.944 4.815 1.00 95.00 273 LEU A C 1
ATOM 2198 O O . LEU A 1 273 ? -14.525 4.431 5.532 1.00 95.00 273 LEU A O 1
ATOM 2202 N N . SER A 1 274 ? -12.347 4.029 5.095 1.00 92.88 274 SER A N 1
ATOM 2203 C CA . SER A 1 274 ? -11.837 4.903 6.149 1.00 92.88 274 SER A CA 1
ATOM 2204 C C . SER A 1 274 ? -12.078 6.375 5.810 1.00 92.88 274 SER A C 1
ATOM 2206 O O . SER A 1 274 ? -12.026 6.808 4.655 1.00 92.88 274 SER A O 1
ATOM 2208 N N . ALA A 1 275 ? -12.336 7.153 6.855 1.00 90.50 275 ALA A N 1
ATOM 2209 C CA . ALA A 1 275 ? -12.471 8.600 6.822 1.00 90.50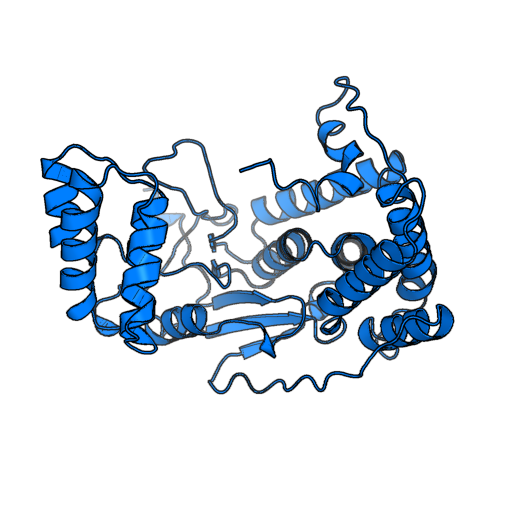 275 ALA A CA 1
ATOM 2210 C C . ALA A 1 275 ? -11.980 9.165 8.160 1.00 90.50 275 ALA A C 1
ATOM 2212 O O . ALA A 1 275 ? -11.995 8.463 9.173 1.00 90.50 275 ALA A O 1
ATOM 2213 N N . LEU A 1 276 ? -11.570 10.431 8.168 1.00 83.75 276 LEU A N 1
ATOM 2214 C CA . LEU A 1 276 ? -11.170 11.133 9.385 1.00 83.75 276 LEU A CA 1
ATOM 2215 C C . LEU A 1 276 ? -12.262 12.126 9.768 1.00 83.75 276 LEU A C 1
ATOM 2217 O O . LEU A 1 276 ? -12.729 12.897 8.933 1.00 83.75 276 LEU A O 1
ATOM 2221 N N . SER A 1 277 ? -12.656 12.138 11.040 1.00 80.94 277 SER A N 1
ATOM 2222 C CA . SER A 1 277 ? -13.722 13.022 11.531 1.00 80.94 277 SER A CA 1
ATOM 2223 C C . SER A 1 277 ? -13.387 14.509 11.375 1.00 80.94 277 SER A C 1
ATOM 2225 O O . SER A 1 277 ? -14.288 15.324 11.194 1.00 80.94 277 SER A O 1
ATOM 2227 N N . TRP A 1 278 ? -12.098 14.859 11.403 1.00 78.56 278 TRP A N 1
ATOM 2228 C CA . TRP A 1 278 ? -11.599 16.225 11.227 1.00 78.56 278 TRP A CA 1
ATOM 2229 C C . TRP A 1 278 ? -11.264 16.591 9.774 1.00 78.56 278 TRP A C 1
ATOM 2231 O O . TRP A 1 278 ? -10.880 17.731 9.522 1.00 78.56 278 TRP A O 1
ATOM 2241 N N . LEU A 1 279 ? -11.396 15.661 8.819 1.00 80.88 279 LEU A N 1
ATOM 2242 C CA . LEU A 1 279 ? -11.195 15.925 7.392 1.00 80.88 279 LEU A CA 1
ATOM 2243 C C . LEU A 1 279 ? -12.435 15.477 6.599 1.00 80.88 279 LEU A C 1
ATOM 2245 O O . LEU A 1 279 ? -12.429 14.401 5.992 1.00 80.88 279 LEU A O 1
ATOM 2249 N N . PRO A 1 280 ? -13.525 16.269 6.637 1.00 82.62 280 PRO A N 1
ATOM 2250 C CA . PRO A 1 280 ? -14.762 15.918 5.953 1.00 82.62 280 PRO A CA 1
ATOM 2251 C C . PRO A 1 280 ? -14.549 15.809 4.437 1.00 82.62 280 PRO A C 1
ATOM 2253 O O . PRO A 1 280 ? -13.617 16.383 3.878 1.00 82.62 280 PRO A O 1
ATOM 2256 N N . GLU A 1 281 ? -15.424 15.046 3.777 1.00 87.75 281 GLU A N 1
ATOM 2257 C CA . GLU A 1 281 ? -15.432 14.841 2.314 1.00 87.75 281 GLU A CA 1
ATOM 2258 C C . GLU A 1 281 ? -14.181 14.155 1.738 1.00 87.75 281 GLU A C 1
ATOM 2260 O O . GLU A 1 281 ? -14.018 14.066 0.522 1.00 87.75 281 GLU A O 1
ATOM 2265 N N . THR A 1 282 ? -13.319 13.614 2.603 1.00 87.69 282 THR A N 1
ATOM 2266 C CA . THR A 1 282 ? -12.131 12.860 2.206 1.00 87.69 282 THR A CA 1
ATOM 2267 C C . THR A 1 282 ? -12.241 11.418 2.682 1.00 87.69 282 THR A C 1
ATOM 2269 O O . THR A 1 282 ? -12.517 11.144 3.852 1.00 87.69 282 THR A O 1
ATOM 2272 N N . TRP A 1 283 ? -12.001 10.489 1.761 1.00 91.44 283 TRP A N 1
ATOM 2273 C CA . TRP A 1 283 ? -11.976 9.054 2.024 1.00 91.44 283 TRP A CA 1
ATOM 2274 C C . TRP A 1 283 ? -10.608 8.501 1.674 1.00 91.44 283 TRP A C 1
ATOM 2276 O O . TRP A 1 283 ? -9.989 8.931 0.699 1.00 91.44 283 TRP A O 1
ATOM 2286 N N . PHE A 1 284 ? -10.171 7.519 2.445 1.00 92.25 284 PHE A N 1
ATOM 2287 C CA . PHE A 1 284 ? -8.862 6.910 2.293 1.00 92.25 284 PHE A CA 1
ATOM 2288 C C . PHE A 1 284 ? -9.011 5.460 1.831 1.00 92.25 284 PHE A C 1
ATOM 2290 O O . PHE A 1 284 ? -10.002 4.788 2.120 1.00 92.25 284 PHE A O 1
ATOM 2297 N N . SER A 1 285 ? -8.029 4.980 1.070 1.00 93.75 285 SER A N 1
ATOM 2298 C CA . SER A 1 285 ? -7.970 3.593 0.597 1.00 93.75 285 SER A CA 1
ATOM 2299 C C . SER A 1 285 ? -7.183 2.679 1.537 1.00 93.75 285 SER A C 1
ATOM 2301 O O . SER A 1 285 ? -7.022 1.498 1.221 1.00 93.75 285 SER A O 1
ATOM 2303 N N . ASN A 1 286 ? -6.714 3.201 2.677 1.00 94.44 286 ASN A N 1
ATOM 2304 C CA . ASN A 1 286 ? -5.916 2.451 3.644 1.00 94.44 286 ASN A CA 1
ATOM 2305 C C . ASN A 1 286 ? -6.743 1.446 4.452 1.00 94.44 286 ASN A C 1
ATOM 2307 O O . ASN A 1 286 ? -6.199 0.459 4.929 1.00 94.44 286 ASN A O 1
ATOM 2311 N N . VAL A 1 287 ? -8.061 1.656 4.566 1.00 96.69 287 VAL A N 1
ATOM 2312 C CA . VAL A 1 287 ? -9.001 0.648 5.067 1.00 96.69 287 VAL A CA 1
ATOM 2313 C C . VAL A 1 287 ? -10.219 0.601 4.158 1.00 96.69 287 VAL A C 1
ATOM 2315 O O . VAL A 1 287 ? -10.918 1.598 3.973 1.00 96.69 287 VAL A O 1
ATOM 2318 N N . ILE A 1 288 ? -10.501 -0.573 3.599 1.00 98.00 288 ILE A N 1
ATOM 2319 C CA . ILE A 1 288 ? -11.653 -0.789 2.720 1.00 98.00 288 ILE A CA 1
ATOM 2320 C C . ILE A 1 288 ? -12.314 -2.107 3.096 1.00 98.00 288 ILE A C 1
ATOM 2322 O O . ILE A 1 288 ? -11.646 -3.127 3.187 1.00 98.00 288 ILE A O 1
ATOM 2326 N N . GLY A 1 289 ? -13.632 -2.122 3.262 1.00 97.94 289 GLY A N 1
ATOM 2327 C CA . GLY A 1 289 ? -14.386 -3.352 3.494 1.00 97.94 289 GLY A CA 1
ATOM 2328 C C . GLY A 1 289 ? -15.510 -3.532 2.496 1.00 97.94 289 GLY A C 1
ATOM 2329 O O . GLY A 1 289 ? -16.219 -2.577 2.196 1.00 97.94 289 GLY A O 1
ATOM 2330 N N . CYS A 1 290 ? -15.718 -4.740 1.979 1.00 98.06 290 CYS A N 1
ATOM 2331 C CA . CYS A 1 290 ? -16.868 -5.012 1.116 1.00 98.06 290 CYS A CA 1
ATOM 2332 C C . CYS A 1 290 ? -17.227 -6.499 1.063 1.00 98.06 290 CYS A C 1
ATOM 2334 O O . CYS A 1 290 ? -16.459 -7.369 1.474 1.00 98.06 290 CYS A O 1
ATOM 2336 N N . LEU A 1 291 ? -18.418 -6.792 0.541 1.00 98.19 291 LEU A N 1
ATOM 2337 C CA . LEU A 1 291 ? -18.773 -8.151 0.146 1.00 98.19 291 LEU A CA 1
ATOM 2338 C C . LEU A 1 291 ? -18.069 -8.527 -1.168 1.00 98.19 291 LEU A C 1
ATOM 2340 O O . LEU A 1 291 ? -17.883 -7.657 -2.027 1.00 98.19 291 LEU A O 1
ATOM 2344 N N . PRO A 1 292 ? -17.752 -9.818 -1.376 1.00 97.94 292 PRO A N 1
ATOM 2345 C CA . PRO A 1 292 ? -17.223 -10.273 -2.655 1.00 97.94 292 PRO A CA 1
ATOM 2346 C C . PRO A 1 292 ? -18.205 -9.937 -3.783 1.00 97.94 292 PRO A C 1
ATOM 2348 O O . PRO A 1 292 ? -19.425 -10.045 -3.641 1.00 97.94 292 PRO A O 1
ATOM 2351 N N . GLY A 1 293 ? -17.668 -9.506 -4.920 1.00 97.56 293 GLY A N 1
ATOM 2352 C CA . GLY A 1 293 ? -18.447 -9.135 -6.095 1.00 97.56 293 GLY A CA 1
ATOM 2353 C C . GLY A 1 293 ? -19.127 -7.762 -6.036 1.00 97.56 293 GLY A C 1
ATOM 2354 O O . GLY A 1 293 ? -19.872 -7.446 -6.967 1.00 97.56 293 GLY A O 1
ATOM 2355 N N . ALA A 1 294 ? -18.884 -6.939 -5.005 1.00 97.62 294 ALA A N 1
ATOM 2356 C CA . ALA A 1 294 ? -19.515 -5.625 -4.856 1.00 97.62 294 ALA A CA 1
ATOM 2357 C C . ALA A 1 294 ? -19.379 -4.753 -6.123 1.00 97.62 294 ALA A C 1
ATOM 2359 O O . ALA A 1 294 ? -18.278 -4.522 -6.640 1.00 97.62 294 ALA A O 1
ATOM 2360 N N . LYS A 1 295 ? -20.507 -4.227 -6.627 1.00 97.62 295 LYS A N 1
ATOM 2361 C CA . LYS A 1 295 ? -20.536 -3.450 -7.883 1.00 97.62 295 LYS A CA 1
ATOM 2362 C C . LYS A 1 295 ? -19.660 -2.204 -7.845 1.00 97.62 295 LYS A C 1
ATOM 2364 O O . LYS A 1 295 ? -19.018 -1.901 -8.846 1.00 97.62 295 LYS A O 1
ATOM 2369 N N . ALA A 1 296 ? -19.611 -1.492 -6.721 1.00 97.50 296 ALA A N 1
ATOM 2370 C CA . ALA A 1 296 ? -18.751 -0.321 -6.587 1.00 97.50 296 ALA A CA 1
ATOM 2371 C C . ALA A 1 296 ? -17.267 -0.672 -6.795 1.00 97.50 296 ALA A C 1
ATOM 2373 O O . ALA A 1 296 ? -16.579 0.033 -7.529 1.00 97.50 296 ALA A O 1
ATOM 2374 N N . VAL A 1 297 ? -16.792 -1.806 -6.268 1.00 97.88 297 VAL A N 1
ATOM 2375 C CA . VAL A 1 297 ? -15.413 -2.273 -6.500 1.00 97.88 297 VAL A CA 1
ATOM 2376 C C . VAL A 1 297 ? -15.195 -2.633 -7.974 1.00 97.88 297 VAL A C 1
ATOM 2378 O O . VAL A 1 297 ? -14.183 -2.249 -8.556 1.00 97.88 297 VAL A O 1
ATOM 2381 N N . ALA A 1 298 ? -16.173 -3.262 -8.639 1.00 97.56 298 ALA A N 1
ATOM 2382 C CA . ALA A 1 298 ? -16.098 -3.485 -10.089 1.00 97.56 298 ALA A CA 1
ATOM 2383 C C . ALA A 1 298 ? -16.003 -2.174 -10.893 1.00 97.56 298 ALA A C 1
ATOM 2385 O O . ALA A 1 298 ? -15.290 -2.114 -11.894 1.00 97.56 298 ALA A O 1
ATOM 2386 N N . ILE A 1 299 ? -16.714 -1.121 -10.478 1.00 98.12 299 ILE A N 1
ATOM 2387 C CA . ILE A 1 299 ? -16.643 0.205 -11.109 1.00 98.12 299 ILE A CA 1
ATOM 2388 C C . ILE A 1 299 ? -15.262 0.836 -10.889 1.00 98.12 299 ILE A C 1
ATOM 2390 O O . ILE A 1 299 ? -14.710 1.414 -11.829 1.00 98.12 299 ILE A O 1
ATOM 2394 N N . LEU A 1 300 ? -14.670 0.688 -9.700 1.00 97.50 300 LEU A N 1
ATOM 2395 C CA . LEU A 1 300 ? -13.304 1.143 -9.421 1.00 97.50 300 LEU A CA 1
ATOM 2396 C C . LEU A 1 300 ? -12.280 0.422 -10.310 1.00 97.50 300 LEU A C 1
ATOM 2398 O O . LEU A 1 300 ? -11.491 1.085 -10.981 1.00 97.50 300 LEU A O 1
ATOM 2402 N N . LEU A 1 301 ? -12.362 -0.907 -10.429 1.00 97.81 301 LEU A N 1
ATOM 2403 C CA . LEU A 1 301 ? -11.503 -1.695 -11.326 1.00 97.81 301 LEU A CA 1
ATOM 2404 C C . LEU A 1 301 ? -11.658 -1.275 -12.800 1.00 97.81 301 LEU A C 1
ATOM 2406 O O . LEU A 1 301 ? -10.672 -1.110 -13.518 1.00 97.81 301 LEU A O 1
ATOM 2410 N N . ARG A 1 302 ? -12.890 -1.020 -13.261 1.00 97.19 302 ARG A N 1
ATOM 2411 C CA . ARG A 1 302 ? -13.140 -0.470 -14.609 1.00 97.19 302 ARG A CA 1
ATOM 2412 C C . ARG A 1 302 ? -12.562 0.932 -14.781 1.00 97.19 302 ARG A C 1
ATOM 2414 O O . ARG A 1 302 ? -12.104 1.276 -15.868 1.00 97.19 302 ARG A O 1
ATOM 2421 N N . THR A 1 303 ? -12.583 1.740 -13.726 1.00 96.75 303 THR A N 1
ATOM 2422 C CA . THR A 1 303 ? -12.015 3.091 -13.732 1.00 96.75 303 THR A CA 1
ATOM 2423 C C . THR A 1 303 ? -10.497 3.036 -13.853 1.00 96.75 303 THR A C 1
ATOM 2425 O O . THR A 1 303 ? -9.950 3.761 -14.680 1.00 96.75 303 THR A O 1
ATOM 2428 N N . ILE A 1 304 ? -9.832 2.143 -13.115 1.00 96.50 304 ILE A N 1
ATOM 2429 C CA . ILE A 1 304 ? -8.401 1.845 -13.278 1.00 96.50 304 ILE A CA 1
ATOM 2430 C C . ILE A 1 304 ? -8.114 1.471 -14.731 1.00 96.50 304 ILE A C 1
ATOM 2432 O O . ILE A 1 304 ? -7.308 2.128 -15.386 1.00 96.50 304 ILE A O 1
ATOM 2436 N N . HIS A 1 305 ? -8.856 0.507 -15.279 1.00 96.31 305 HIS A N 1
ATOM 2437 C CA . HIS A 1 305 ? -8.675 0.088 -16.665 1.00 96.31 305 HIS A CA 1
ATOM 2438 C C . HIS A 1 305 ? -8.836 1.252 -17.658 1.00 96.31 305 HIS A C 1
ATOM 2440 O O . HIS A 1 305 ? -7.993 1.446 -18.529 1.00 96.31 305 HIS A O 1
ATOM 2446 N N . LYS A 1 306 ? -9.876 2.085 -17.509 1.00 96.50 306 LYS A N 1
ATOM 2447 C CA . LYS A 1 306 ? -10.081 3.282 -18.344 1.00 96.50 306 LYS A CA 1
ATOM 2448 C C . LYS A 1 306 ? -8.897 4.254 -18.258 1.00 96.50 306 LYS A C 1
ATOM 2450 O O . LYS A 1 306 ? -8.495 4.800 -19.282 1.00 96.50 306 LYS A O 1
ATOM 2455 N N . ARG A 1 307 ? -8.357 4.482 -17.058 1.00 96.31 307 ARG A N 1
ATOM 2456 C CA . ARG A 1 307 ? -7.238 5.408 -16.824 1.00 96.31 307 ARG A CA 1
ATOM 2457 C C . ARG A 1 307 ? -5.951 4.917 -17.486 1.00 96.31 307 ARG A C 1
ATOM 2459 O O . ARG A 1 307 ? -5.349 5.684 -18.226 1.00 96.31 307 ARG A O 1
ATOM 2466 N N . TYR A 1 308 ? -5.582 3.648 -17.321 1.00 97.12 308 TYR A N 1
ATOM 2467 C CA . TYR A 1 308 ? -4.395 3.108 -17.996 1.00 97.12 308 TYR A CA 1
ATOM 2468 C C . TYR A 1 308 ? -4.559 3.037 -19.512 1.00 97.12 308 TYR A C 1
ATOM 2470 O O . TYR A 1 308 ? -3.631 3.374 -20.234 1.00 97.12 308 TYR A O 1
ATOM 2478 N N . ARG A 1 309 ? -5.751 2.703 -20.024 1.00 96.81 309 ARG A N 1
ATOM 2479 C CA . ARG A 1 309 ? -6.021 2.778 -21.471 1.00 96.81 309 ARG A CA 1
ATOM 2480 C C . ARG A 1 309 ? -5.852 4.192 -22.024 1.00 96.81 309 ARG A C 1
ATOM 2482 O O . ARG A 1 309 ? -5.382 4.343 -23.145 1.00 96.81 309 ARG A O 1
ATOM 2489 N N . PHE A 1 310 ? -6.226 5.214 -21.255 1.00 95.56 310 PHE A N 1
ATOM 2490 C CA . PHE A 1 310 ? -5.970 6.605 -21.624 1.00 95.56 310 PHE A CA 1
ATOM 2491 C C . PHE A 1 310 ? -4.468 6.914 -21.643 1.00 95.56 310 PHE A C 1
ATOM 2493 O O . PHE A 1 310 ? -4.004 7.523 -22.600 1.00 95.56 310 PHE A O 1
ATOM 2500 N N . LEU A 1 311 ? -3.702 6.458 -20.647 1.00 95.19 311 LEU A N 1
ATOM 2501 C CA . LEU A 1 311 ? -2.242 6.613 -20.639 1.00 95.19 311 LEU A CA 1
ATOM 2502 C C . LEU A 1 311 ? -1.585 5.934 -21.848 1.00 95.19 311 LEU A C 1
ATOM 2504 O O . LEU A 1 311 ? -0.775 6.555 -22.527 1.00 95.19 311 LEU A O 1
ATOM 2508 N N . GLU A 1 312 ? -1.973 4.693 -22.153 1.00 96.25 312 GLU A N 1
ATOM 2509 C CA . GLU A 1 312 ? -1.492 3.946 -23.323 1.00 96.25 312 GLU A CA 1
ATOM 2510 C C . GLU A 1 312 ? -1.809 4.676 -24.634 1.00 96.25 312 GLU A C 1
ATOM 2512 O O . GLU A 1 312 ? -0.943 4.808 -25.491 1.00 96.25 312 GLU A O 1
ATOM 2517 N N . ALA A 1 313 ? -3.037 5.182 -24.791 1.00 95.56 313 ALA A N 1
ATOM 2518 C CA . ALA A 1 313 ? -3.467 5.869 -26.010 1.00 95.56 313 ALA A CA 1
ATOM 2519 C C . ALA A 1 313 ? -2.728 7.194 -26.267 1.00 95.56 313 ALA A C 1
ATOM 2521 O O . ALA A 1 313 ? -2.707 7.659 -27.402 1.00 95.56 313 ALA A O 1
ATOM 2522 N N . ASN A 1 314 ? -2.137 7.788 -25.227 1.00 93.25 314 ASN A N 1
ATOM 2523 C CA . ASN A 1 314 ? -1.367 9.029 -25.310 1.00 93.25 314 ASN A CA 1
ATOM 2524 C C . ASN A 1 314 ? 0.147 8.793 -25.164 1.00 93.25 314 ASN A C 1
ATOM 2526 O O . ASN A 1 314 ? 0.883 9.748 -24.946 1.00 93.25 314 ASN A O 1
ATOM 2530 N N . ASP A 1 315 ? 0.608 7.537 -25.227 1.00 93.25 315 ASP A N 1
ATOM 2531 C CA . ASP A 1 315 ? 2.016 7.143 -25.053 1.00 93.25 315 ASP A CA 1
ATOM 2532 C C . ASP A 1 315 ? 2.662 7.622 -23.729 1.00 93.25 315 ASP A C 1
ATOM 2534 O O . ASP A 1 315 ? 3.883 7.677 -23.564 1.00 93.25 315 ASP A O 1
ATOM 2538 N N . ALA A 1 316 ? 1.834 7.923 -22.726 1.00 93.50 316 ALA A N 1
ATOM 2539 C CA . ALA A 1 316 ? 2.258 8.440 -21.424 1.00 93.50 316 ALA A CA 1
ATOM 2540 C C . ALA A 1 316 ? 2.916 7.366 -20.534 1.00 93.50 316 ALA A C 1
ATOM 2542 O O . ALA A 1 316 ? 3.448 7.674 -19.469 1.00 93.50 316 ALA A O 1
ATOM 2543 N N . ILE A 1 317 ? 2.870 6.092 -20.948 1.00 95.56 317 ILE A N 1
ATOM 2544 C CA . ILE A 1 317 ? 3.506 4.970 -20.240 1.00 95.56 317 ILE A CA 1
ATOM 2545 C C . ILE A 1 317 ? 5.015 4.915 -20.515 1.00 95.56 317 ILE A C 1
ATOM 2547 O O . ILE A 1 317 ? 5.797 4.575 -19.622 1.00 95.56 317 ILE A O 1
ATOM 2551 N N . PHE A 1 318 ? 5.443 5.258 -21.731 1.00 94.69 318 PHE A N 1
ATOM 2552 C CA . PHE A 1 318 ? 6.836 5.109 -22.163 1.00 94.69 318 PHE A CA 1
ATOM 2553 C C . PHE A 1 318 ? 7.526 6.443 -22.453 1.00 94.69 318 PHE A C 1
ATOM 2555 O O . PHE A 1 318 ? 8.749 6.475 -22.598 1.00 94.69 318 PHE A O 1
ATOM 2562 N N . THR A 1 319 ? 6.790 7.555 -22.469 1.00 91.31 319 THR A N 1
ATOM 2563 C CA . THR A 1 319 ? 7.346 8.893 -22.704 1.00 91.31 319 THR A CA 1
ATOM 2564 C C . THR A 1 319 ? 7.138 9.827 -21.516 1.00 91.31 319 THR A C 1
ATOM 2566 O O . THR A 1 319 ? 6.316 9.584 -20.632 1.00 91.31 319 THR A O 1
ATOM 2569 N N . LEU A 1 320 ? 7.932 10.901 -21.467 1.00 87.00 320 LEU A N 1
ATOM 2570 C CA . LEU A 1 320 ? 7.747 11.974 -20.496 1.00 87.00 320 LEU A CA 1
ATOM 2571 C C . LEU A 1 320 ? 6.854 13.054 -21.093 1.00 87.00 320 LEU A C 1
ATOM 2573 O O . LEU A 1 320 ? 7.254 13.744 -22.030 1.00 87.00 320 LEU A O 1
ATOM 2577 N N . ILE A 1 321 ? 5.687 13.243 -20.488 1.00 86.81 321 ILE A N 1
ATOM 2578 C CA . ILE A 1 321 ? 4.763 14.325 -20.814 1.00 86.81 321 ILE A CA 1
ATOM 2579 C C . ILE A 1 321 ? 4.723 15.256 -19.603 1.00 86.81 321 ILE A C 1
ATOM 2581 O O . ILE A 1 321 ? 4.424 14.817 -18.496 1.00 86.81 321 ILE A O 1
ATOM 2585 N N . LYS A 1 322 ? 5.114 16.521 -19.792 1.00 73.06 322 LYS A N 1
ATOM 2586 C CA . LYS A 1 322 ? 5.157 17.531 -18.718 1.00 73.06 322 LYS A CA 1
ATOM 2587 C C . LYS A 1 322 ? 3.889 18.373 -18.648 1.00 73.06 322 LYS A C 1
ATOM 2589 O O . LYS A 1 322 ? 3.516 18.803 -17.563 1.00 73.06 322 LYS A O 1
ATOM 2594 N N . ASP A 1 323 ? 3.247 18.593 -19.791 1.00 68.81 323 ASP A N 1
ATOM 2595 C CA . ASP A 1 323 ? 2.108 19.493 -19.880 1.00 68.81 323 ASP A CA 1
ATOM 2596 C C . ASP A 1 323 ? 0.797 18.743 -19.678 1.00 68.81 323 ASP A C 1
ATOM 2598 O O . ASP A 1 323 ? 0.517 17.717 -20.302 1.00 68.81 323 ASP A O 1
ATOM 2602 N N . HIS A 1 324 ? -0.029 19.306 -18.807 1.00 67.31 324 HIS A N 1
ATOM 2603 C CA . HIS A 1 324 ? -1.431 18.959 -18.721 1.00 67.31 324 HIS A CA 1
ATOM 2604 C C . HIS A 1 324 ? -2.185 19.853 -19.699 1.00 67.31 324 HIS A C 1
ATOM 2606 O O . HIS A 1 324 ? -2.424 21.026 -19.415 1.00 67.31 324 HIS A O 1
ATOM 2612 N N . ASP A 1 325 ? -2.583 19.317 -20.849 1.00 63.78 325 ASP A N 1
ATOM 2613 C CA . ASP A 1 325 ? -3.646 19.973 -21.599 1.00 63.78 325 ASP A CA 1
ATOM 2614 C C . ASP A 1 325 ? -4.941 19.858 -20.777 1.00 63.78 325 ASP A C 1
ATOM 2616 O O . ASP A 1 325 ? -5.487 18.766 -20.601 1.00 63.78 325 ASP A O 1
ATOM 2620 N N . ASN A 1 326 ? -5.429 20.978 -20.241 1.00 65.25 326 ASN A N 1
ATOM 2621 C CA . ASN A 1 326 ? -6.630 21.042 -19.399 1.00 65.25 326 ASN A CA 1
ATOM 2622 C C . ASN A 1 326 ? -7.936 20.727 -20.157 1.00 65.25 326 ASN A C 1
ATOM 2624 O O . ASN A 1 326 ? -9.022 20.842 -19.590 1.00 65.25 326 ASN A O 1
ATOM 2628 N N . SER A 1 327 ? -7.853 20.305 -21.420 1.00 73.56 327 SER A N 1
ATOM 2629 C CA . SER A 1 327 ? -8.994 19.924 -22.252 1.00 73.56 327 SER A CA 1
ATOM 2630 C C . SER A 1 327 ? -9.787 18.716 -21.727 1.00 73.56 327 SER A C 1
ATOM 2632 O O . SER A 1 327 ? -10.976 18.594 -22.029 1.00 73.56 327 SER A O 1
ATOM 2634 N N . HIS A 1 328 ? -9.186 17.828 -20.919 1.00 82.00 328 HIS A N 1
ATOM 2635 C CA . HIS A 1 328 ? -9.850 16.618 -20.420 1.00 82.00 328 HIS A CA 1
ATOM 2636 C C . HIS A 1 328 ? -9.439 16.236 -18.984 1.00 82.00 328 HIS A C 1
ATOM 2638 O O . HIS A 1 328 ? -8.273 16.293 -18.610 1.00 82.00 328 HIS A O 1
ATOM 2644 N N . TYR A 1 329 ? -10.381 15.743 -18.165 1.00 87.56 329 TYR A N 1
ATOM 2645 C CA . TYR A 1 329 ? -10.120 15.425 -16.746 1.00 87.56 329 TYR A CA 1
ATOM 2646 C C . TYR A 1 329 ? -9.063 14.324 -16.520 1.00 87.56 329 TYR A C 1
ATOM 2648 O O . TYR A 1 329 ? -8.502 14.211 -15.429 1.00 87.56 329 TYR A O 1
ATOM 2656 N N . LEU A 1 330 ? -8.818 13.475 -17.527 1.00 90.38 330 LEU A N 1
ATOM 2657 C CA . LEU A 1 330 ? -7.759 12.458 -17.488 1.00 90.38 330 LEU A CA 1
ATOM 2658 C C . LEU A 1 330 ? -6.385 13.011 -17.870 1.00 90.38 330 LEU A C 1
ATOM 2660 O O . LEU A 1 330 ? -5.399 12.348 -17.573 1.00 90.38 330 LEU A O 1
ATOM 2664 N N . SER A 1 331 ? -6.289 14.207 -18.456 1.00 90.75 331 SER A N 1
ATOM 2665 C CA . SER A 1 331 ? -5.004 14.816 -18.822 1.00 90.75 331 SER A CA 1
ATOM 2666 C C . SER A 1 331 ? -4.104 15.072 -17.611 1.00 90.75 331 SER A C 1
ATOM 2668 O O . SER A 1 331 ? -2.881 15.094 -17.731 1.00 90.75 331 SER A O 1
ATOM 2670 N N . ARG A 1 332 ? -4.693 15.156 -16.409 1.00 89.44 332 ARG A N 1
ATOM 2671 C CA . ARG A 1 332 ? -3.945 15.165 -15.142 1.00 89.44 332 ARG A CA 1
ATOM 2672 C C . ARG A 1 332 ? -3.055 13.935 -14.948 1.00 89.44 332 ARG A C 1
ATOM 2674 O O . ARG A 1 332 ? -2.116 14.003 -14.181 1.00 89.44 332 ARG A O 1
ATOM 2681 N N . LEU A 1 333 ? -3.354 12.829 -15.631 1.00 91.31 333 LEU A N 1
ATOM 2682 C CA . LEU A 1 333 ? -2.579 11.595 -15.554 1.00 91.31 333 LEU A CA 1
ATOM 2683 C C . LEU A 1 333 ? -1.391 11.587 -16.526 1.00 91.31 333 LEU A C 1
ATOM 2685 O O . LEU A 1 333 ? -0.538 10.725 -16.398 1.00 91.31 333 LEU A O 1
ATOM 2689 N N . LEU A 1 334 ? -1.312 12.482 -17.519 1.00 91.81 334 LEU A N 1
ATOM 2690 C CA . LEU A 1 334 ? -0.268 12.404 -18.555 1.00 91.81 334 LEU A CA 1
ATOM 2691 C C . LEU A 1 334 ? 1.168 12.467 -17.990 1.00 91.81 334 LEU A C 1
ATOM 2693 O O . LEU A 1 334 ? 2.017 11.723 -18.478 1.00 91.81 334 LEU A O 1
ATOM 2697 N N . PRO A 1 335 ? 1.450 13.218 -16.908 1.00 90.81 335 PRO A N 1
ATOM 2698 C CA . PRO A 1 335 ? 2.739 13.165 -16.215 1.00 90.81 335 PRO A CA 1
ATOM 2699 C C . PRO A 1 335 ? 2.951 11.944 -15.317 1.00 90.81 335 PRO A C 1
ATOM 2701 O O . PRO A 1 335 ? 3.821 11.979 -14.450 1.00 90.81 335 PRO A O 1
ATOM 2704 N N . TRP A 1 336 ? 2.217 10.847 -15.516 1.00 92.69 336 TRP A N 1
ATOM 2705 C CA . TRP A 1 336 ? 2.310 9.604 -14.738 1.00 92.69 336 TRP A CA 1
ATOM 2706 C C . TRP A 1 336 ? 3.758 9.143 -14.486 1.00 92.69 336 TRP A C 1
ATOM 2708 O O . TRP A 1 336 ? 4.103 8.740 -13.371 1.00 92.69 336 TRP A O 1
ATOM 2718 N N . ARG A 1 337 ? 4.655 9.285 -15.474 1.00 90.62 337 ARG A N 1
ATOM 2719 C CA . ARG A 1 337 ? 6.091 8.972 -15.321 1.00 90.62 337 ARG A CA 1
ATOM 2720 C C . ARG A 1 337 ? 6.857 9.860 -14.341 1.00 90.62 337 ARG A C 1
ATOM 2722 O O . ARG A 1 337 ? 7.871 9.409 -13.817 1.00 90.62 337 ARG A O 1
ATOM 2729 N N . TYR A 1 338 ? 6.403 11.085 -14.097 1.00 80.50 338 TYR A N 1
ATOM 2730 C CA . TYR A 1 338 ? 7.007 12.031 -13.155 1.00 80.50 338 TYR A CA 1
ATOM 2731 C C . TYR A 1 338 ? 6.486 11.869 -11.724 1.00 80.50 338 TYR A C 1
ATOM 2733 O O . TYR A 1 338 ? 7.232 12.086 -10.770 1.00 80.50 338 TYR A O 1
ATOM 2741 N N . GLU A 1 339 ? 5.222 11.473 -11.562 1.00 72.31 339 GLU A N 1
ATOM 2742 C CA . GLU A 1 339 ? 4.529 11.502 -10.267 1.00 72.31 339 GLU A CA 1
ATOM 2743 C C . GLU A 1 339 ? 5.156 10.607 -9.187 1.00 72.31 339 GLU A C 1
ATOM 2745 O O . GLU A 1 339 ? 5.063 10.938 -8.011 1.00 72.31 339 GLU A O 1
ATOM 2750 N N . SER A 1 340 ? 5.842 9.511 -9.537 1.00 58.28 340 SER A N 1
ATOM 2751 C CA . SER A 1 340 ? 6.414 8.600 -8.527 1.00 58.28 340 SER A CA 1
ATOM 2752 C C . SER A 1 340 ? 7.627 9.174 -7.783 1.00 58.28 340 SER A C 1
ATOM 2754 O O . SER A 1 340 ? 8.207 8.488 -6.946 1.00 58.28 340 SER A O 1
ATOM 2756 N N . ARG A 1 341 ? 8.054 10.406 -8.100 1.00 53.16 341 ARG A N 1
ATOM 2757 C CA . ARG A 1 341 ? 9.317 10.986 -7.611 1.00 53.16 341 ARG A CA 1
ATOM 2758 C C . ARG A 1 341 ? 9.215 12.431 -7.127 1.00 53.16 341 ARG A C 1
ATOM 2760 O O . ARG A 1 341 ? 10.215 12.969 -6.658 1.00 53.16 341 ARG A O 1
ATOM 2767 N N . TYR A 1 342 ? 8.037 13.050 -7.201 1.00 36.69 342 TYR A N 1
ATOM 2768 C CA . TYR A 1 342 ? 7.801 14.349 -6.572 1.00 36.69 342 TYR A CA 1
ATOM 2769 C C . TYR A 1 342 ? 7.484 14.128 -5.088 1.00 36.69 342 TYR A C 1
ATOM 2771 O O . TYR A 1 342 ? 6.331 13.971 -4.699 1.00 36.69 342 TYR A O 1
ATOM 2779 N N . GLN A 1 343 ? 8.517 14.118 -4.244 1.00 32.06 343 GLN A N 1
ATOM 2780 C CA . GLN A 1 343 ? 8.331 14.632 -2.891 1.00 32.06 343 GLN A CA 1
ATOM 2781 C C . GLN A 1 343 ? 8.248 16.156 -3.051 1.00 32.06 343 GLN A C 1
ATOM 2783 O O . GLN A 1 343 ? 9.210 16.741 -3.561 1.00 32.06 343 GLN A O 1
ATOM 2788 N N . PRO A 1 344 ? 7.122 16.821 -2.729 1.00 23.17 344 PRO A N 1
ATOM 2789 C CA . PRO A 1 344 ? 7.152 18.274 -2.627 1.00 23.17 344 PRO A CA 1
ATOM 2790 C C . PRO A 1 344 ? 8.283 18.653 -1.656 1.00 23.17 344 PRO A C 1
ATOM 2792 O O . PRO A 1 344 ? 8.519 17.904 -0.703 1.00 23.17 344 PRO A O 1
ATOM 2795 N N . PRO A 1 345 ? 9.024 19.751 -1.896 1.00 27.41 345 PRO A N 1
ATOM 2796 C CA . PRO A 1 345 ? 9.958 20.246 -0.895 1.00 27.41 345 PRO A CA 1
ATOM 2797 C C . PRO A 1 345 ? 9.179 20.432 0.412 1.00 27.41 345 PRO A C 1
ATOM 2799 O O . PRO A 1 345 ? 8.159 21.124 0.419 1.00 27.41 345 PRO A O 1
ATOM 2802 N N . GLY A 1 346 ? 9.608 19.707 1.447 1.00 27.91 346 GLY A N 1
ATOM 2803 C CA . GLY A 1 346 ? 9.058 19.802 2.798 1.00 27.91 346 GLY A CA 1
ATOM 2804 C C . GLY A 1 346 ? 9.331 21.150 3.439 1.00 27.91 346 GLY A C 1
ATOM 2805 O O . GLY A 1 346 ? 10.315 21.812 3.025 1.00 27.91 346 GLY A O 1
#

Radius of gyration: 22.42 Å; chains: 1; bounding box: 64×46×57 Å

InterPro domains:
  IPR024770 TcdA/TcdB toxin, catalytic glycosyltransferase domain [PF12919] (13-62)
  IPR024770 TcdA/TcdB toxin, catalytic glycosyltransferase domain [PF12919] (109-188)
  IPR029044 Nucleotide-diphospho-sugar transferases [SSF53448] (2-340)

Organism: NCBI:txid2815733

Secondary structure (DSSP, 8-state):
-GGGGEEEPPSEEEEEE-S-GGG---HHHHHHHHH-TTSEEEEEE-GGGTTHHHHHHHHHHHHHHH--S-HHHHHHHHHHHHHHHHGGG-SSSS-HHHHHHHHHHHTT------------SS--EEEEGGGGS-GGGHHHHHHHHIIIIII--HHHHHHHHHHHHHHHH-EEEE-TTPPP--GGG-HHHHHHHHHTT----HHHHHHHHHHHHHHHH---THHHHHHHHHTTTS-HHHHHHHHHHHHHHHHH--GGGSPP----EEETT--EEEEETTEEEEEEEEEEEE-TT-HHHHHHHHHHHHHHHHHHHTTTTTS------TTSTTGGGTTHHHHTT-PPP-